Protein AF-A0A7S8F3S3-F1 (afdb_monomer_lite)

Radius of gyration: 25.84 Å; chains: 1; bounding box: 42×73×55 Å

Secondary structure (DSSP, 8-state):
--GGGPPTTHHHHTS---S-HHHHHHHHHHHHHHH-TTS-HHHHHHHHHHHHHHHHHHHHT--PPPPPP---PPPP-----------S--HHHHHHHHHHHHHHHHHHHHTT-S--S--PPP--------------HHHHHHHHHHHH-TT--HHHHHHH-HHHHHHHHHHT-TT--TTHHHHHHHHHHHHHHHTGGGS-HHHHHHHHHHHHHHHHHHHHH-HHHHHHHHHT--SS--PPPPHHHHHHHHHHHHHHHTTS--S-----SPPP-PPPPHHHHHHHHHHH---HHHHHHHHH-TT-TTHHHHHHHHHHHHHHSTTTS-HHHHHH-

Structure (mmCIF, N/CA/C/O backbone):
data_AF-A0A7S8F3S3-F1
#
_entry.id   AF-A0A7S8F3S3-F1
#
loop_
_atom_site.group_PDB
_atom_site.id
_atom_site.type_symbol
_atom_site.label_atom_id
_atom_site.label_alt_id
_atom_site.label_comp_id
_atom_site.label_asym_id
_atom_site.label_entity_id
_atom_site.label_seq_id
_atom_site.pdbx_PDB_ins_code
_atom_site.Cartn_x
_atom_site.Cartn_y
_atom_site.Cartn_z
_atom_site.occupancy
_atom_site.B_iso_or_equiv
_atom_site.auth_seq_id
_atom_site.auth_comp_id
_atom_site.auth_asym_id
_atom_site.auth_atom_id
_atom_site.pdbx_PDB_model_num
ATOM 1 N N . MET A 1 1 ? -3.596 40.943 13.890 1.00 52.41 1 MET A N 1
ATOM 2 C CA . MET A 1 1 ? -2.704 39.969 14.551 1.00 52.41 1 MET A CA 1
ATOM 3 C C . MET A 1 1 ? -1.784 39.414 13.486 1.00 52.41 1 MET A C 1
ATOM 5 O O . MET A 1 1 ? -2.283 38.963 12.466 1.00 52.41 1 MET A O 1
ATOM 9 N N . GLY A 1 2 ? -0.469 39.582 13.649 1.00 58.25 2 GLY A N 1
ATOM 10 C CA . GLY A 1 2 ? 0.500 39.127 12.652 1.00 58.25 2 GLY A CA 1
ATOM 11 C C . GLY A 1 2 ? 0.449 37.608 12.505 1.00 58.25 2 GLY A C 1
ATOM 12 O O . GLY A 1 2 ? 0.420 36.900 13.510 1.00 58.25 2 GLY A O 1
ATOM 13 N N . LEU A 1 3 ? 0.455 37.135 11.257 1.00 57.78 3 LEU A N 1
ATOM 14 C CA . LEU A 1 3 ? 0.409 35.718 10.861 1.00 57.78 3 LEU A CA 1
ATOM 15 C C . LEU A 1 3 ? 1.480 34.852 11.569 1.00 57.78 3 LEU A C 1
ATOM 17 O O . LEU A 1 3 ? 1.309 33.648 11.715 1.00 57.78 3 LEU A O 1
ATOM 21 N N . TRP A 1 4 ? 2.543 35.481 12.074 1.00 59.28 4 TRP A N 1
ATOM 22 C CA . TRP A 1 4 ? 3.722 34.866 12.690 1.00 59.28 4 TRP A CA 1
ATOM 23 C C . TRP A 1 4 ? 3.535 34.277 14.097 1.00 59.28 4 TRP A C 1
ATOM 25 O O . TRP A 1 4 ? 4.450 33.632 14.595 1.00 59.28 4 TRP A O 1
ATOM 35 N N . ARG A 1 5 ? 2.394 34.489 14.769 1.00 80.56 5 ARG A N 1
ATOM 36 C CA . ARG A 1 5 ? 2.152 33.945 16.128 1.00 80.56 5 ARG A CA 1
ATOM 37 C C . ARG A 1 5 ? 1.200 32.758 16.182 1.00 80.56 5 ARG A C 1
ATOM 39 O O . ARG A 1 5 ? 0.831 32.331 17.273 1.00 80.56 5 ARG A O 1
ATOM 46 N N . ARG A 1 6 ? 0.765 32.241 15.036 1.00 89.62 6 ARG A N 1
ATOM 47 C CA . ARG A 1 6 ? -0.108 31.070 15.044 1.00 89.62 6 ARG A CA 1
ATOM 48 C C . ARG A 1 6 ? 0.704 29.842 15.451 1.00 89.62 6 ARG A C 1
ATOM 50 O O . ARG A 1 6 ? 1.811 29.673 14.940 1.00 89.62 6 ARG A O 1
ATOM 57 N N . PRO A 1 7 ? 0.192 29.012 16.366 1.00 92.31 7 PRO A N 1
ATOM 58 C CA . PRO A 1 7 ? 0.810 27.730 16.641 1.00 92.31 7 PRO A CA 1
ATOM 59 C C . PRO A 1 7 ? 0.593 26.783 15.456 1.00 92.31 7 PRO A C 1
ATOM 61 O O . PRO A 1 7 ? -0.331 26.960 14.653 1.00 92.31 7 PRO A O 1
ATOM 64 N N . TRP A 1 8 ? 1.452 25.777 15.347 1.00 92.88 8 TRP A N 1
ATOM 65 C CA . TRP A 1 8 ? 1.194 24.631 14.483 1.00 92.88 8 TRP A CA 1
ATOM 66 C C . TRP A 1 8 ? -0.082 23.902 14.966 1.00 92.88 8 TRP A C 1
ATOM 68 O O . TRP A 1 8 ? -0.341 23.894 16.176 1.00 92.88 8 TRP A O 1
ATOM 78 N N . PRO A 1 9 ? -0.934 23.356 14.076 1.00 96.25 9 PRO A N 1
ATOM 79 C CA . PRO A 1 9 ? -0.824 23.299 12.606 1.00 96.25 9 PRO A CA 1
ATOM 80 C C . PRO A 1 9 ? -1.340 24.546 11.859 1.00 96.25 9 PRO A C 1
ATOM 82 O O . PRO A 1 9 ? -1.124 24.711 10.659 1.00 96.25 9 PRO A O 1
ATOM 85 N N . TRP A 1 10 ? -2.008 25.462 12.558 1.00 95.75 10 TRP A N 1
ATOM 86 C CA . TRP A 1 10 ? -2.728 26.602 11.973 1.00 95.75 10 TRP A CA 1
ATOM 87 C C . TRP A 1 10 ? -1.831 27.575 11.196 1.00 95.75 10 TRP A C 1
ATOM 89 O O . TRP A 1 10 ? -2.256 28.173 10.203 1.00 95.75 10 TRP A O 1
ATOM 99 N N . ARG A 1 11 ? -0.567 27.714 11.619 1.00 95.06 11 ARG A N 1
ATOM 100 C CA . ARG A 1 11 ? 0.451 28.514 10.920 1.00 95.06 11 ARG A CA 1
ATOM 101 C C . ARG A 1 11 ? 0.697 28.032 9.492 1.00 95.06 11 ARG A C 1
ATOM 103 O O . ARG A 1 11 ? 0.712 28.864 8.587 1.00 95.06 11 ARG A O 1
ATOM 110 N N . GLU A 1 12 ? 0.839 26.723 9.299 1.00 95.44 12 GLU A N 1
ATOM 111 C CA . GLU A 1 12 ? 1.121 26.124 7.987 1.00 95.44 12 GLU A CA 1
ATOM 112 C C . GLU A 1 12 ? -0.051 26.327 7.023 1.00 95.44 12 GLU A C 1
ATOM 114 O O . GLU A 1 12 ? 0.130 26.767 5.884 1.00 95.44 12 GLU A O 1
ATOM 119 N N . LEU A 1 13 ? -1.276 26.133 7.521 1.00 95.31 13 LEU A N 1
ATOM 120 C CA . LEU A 1 13 ? -2.510 26.345 6.759 1.00 95.31 13 LEU A CA 1
ATOM 121 C C . LEU A 1 13 ? -2.838 27.831 6.532 1.00 95.31 13 LEU A C 1
ATOM 123 O O . LEU A 1 13 ? -3.641 28.172 5.666 1.00 95.31 13 LEU A O 1
ATOM 127 N N . GLY A 1 14 ? -2.224 28.741 7.292 1.00 95.44 14 GLY A N 1
ATOM 128 C CA . GLY A 1 14 ? -2.451 30.180 7.167 1.00 95.44 14 GLY A CA 1
ATOM 129 C C . GLY A 1 14 ? -3.821 30.657 7.669 1.00 95.44 14 GLY A C 1
ATOM 130 O O . GLY A 1 14 ? -4.225 31.772 7.330 1.00 95.44 14 GLY A O 1
ATOM 131 N N . ILE A 1 15 ? -4.506 29.877 8.509 1.00 95.44 15 ILE A N 1
ATOM 132 C CA . ILE A 1 15 ? -5.816 30.204 9.107 1.00 95.44 15 ILE A CA 1
ATOM 133 C C . ILE A 1 15 ? -5.735 30.293 10.631 1.00 95.44 15 ILE A C 1
ATOM 135 O O . ILE A 1 15 ? -4.777 29.810 11.221 1.00 95.44 15 ILE A O 1
ATOM 139 N N . ASP A 1 16 ? -6.707 30.944 11.273 1.00 94.62 16 ASP A N 1
ATOM 140 C CA . ASP A 1 16 ? -6.835 30.907 12.736 1.00 94.62 16 ASP A CA 1
ATOM 141 C C . ASP A 1 16 ? -7.384 29.542 13.196 1.00 94.62 16 ASP A C 1
ATOM 143 O O . ASP A 1 16 ? -7.995 28.819 12.407 1.00 94.62 16 ASP A O 1
ATOM 147 N N . ALA A 1 17 ? -7.152 29.183 14.464 1.00 94.38 17 ALA A N 1
ATOM 148 C CA . ALA A 1 17 ? -7.637 27.922 15.023 1.00 94.38 17 ALA A CA 1
ATOM 149 C C . ALA A 1 17 ? -9.165 27.839 14.935 1.00 94.38 17 ALA A C 1
ATOM 151 O O . ALA A 1 17 ? -9.867 28.745 15.387 1.00 94.38 17 ALA A O 1
ATOM 152 N N . THR A 1 18 ? -9.671 26.758 14.347 1.00 95.31 18 THR A N 1
ATOM 153 C CA . THR A 1 18 ? -11.098 26.587 14.067 1.00 95.31 18 THR A CA 1
ATOM 154 C C . THR A 1 18 ? -11.511 25.124 14.183 1.00 95.31 18 THR A C 1
ATOM 156 O O . THR A 1 18 ? -10.714 24.224 13.933 1.00 95.31 18 THR A O 1
ATOM 159 N N . THR A 1 19 ? -12.768 24.886 14.552 1.00 94.94 19 THR A N 1
ATOM 160 C CA . THR A 1 19 ? -13.411 23.564 14.486 1.00 94.94 19 THR A CA 1
ATOM 161 C C . THR A 1 19 ? -14.146 23.340 13.160 1.00 94.94 19 THR A C 1
ATOM 163 O O . THR A 1 19 ? -14.683 22.260 12.919 1.00 94.94 19 THR A O 1
ATOM 166 N N . ASP A 1 20 ? -14.166 24.342 12.276 1.00 96.19 20 ASP A N 1
ATOM 167 C CA . ASP A 1 20 ? -14.784 24.247 10.957 1.00 96.19 20 ASP A CA 1
ATOM 168 C C . ASP A 1 20 ? -13.903 23.436 9.991 1.00 96.19 20 ASP A C 1
ATOM 170 O O . ASP A 1 20 ? -12.911 23.920 9.436 1.00 96.19 20 ASP A O 1
ATOM 174 N N . THR A 1 21 ? -14.296 22.180 9.772 1.00 95.12 21 THR A N 1
ATOM 175 C CA . THR A 1 21 ? -13.605 21.263 8.854 1.00 95.12 21 THR A CA 1
ATOM 176 C C . THR A 1 21 ? -13.600 21.746 7.401 1.00 95.12 21 THR A C 1
ATOM 178 O O . THR A 1 21 ? -12.650 21.448 6.672 1.00 95.12 21 THR A O 1
ATOM 181 N N . GLN A 1 22 ? -14.607 22.513 6.966 1.00 93.75 22 GLN A N 1
ATOM 182 C CA . GLN A 1 22 ? -14.646 23.066 5.615 1.00 93.75 22 GLN A CA 1
ATOM 183 C C . GLN A 1 22 ? -13.590 24.164 5.466 1.00 93.75 22 GLN A C 1
ATOM 185 O O . GLN A 1 22 ? -12.797 24.125 4.523 1.00 93.75 22 GLN A O 1
ATOM 190 N N . ALA A 1 23 ? -13.494 25.071 6.442 1.00 95.56 23 ALA A N 1
ATOM 191 C CA . ALA A 1 23 ? -12.474 26.119 6.452 1.00 95.56 23 ALA A CA 1
ATOM 192 C C . ALA A 1 23 ? -11.041 25.549 6.415 1.00 95.56 23 ALA A C 1
ATOM 194 O O . ALA A 1 23 ? -10.175 26.093 5.722 1.00 95.56 23 ALA A O 1
ATOM 195 N N . ILE A 1 24 ? -10.795 24.430 7.111 1.00 96.50 24 ILE A N 1
ATOM 196 C CA . ILE A 1 24 ? -9.505 23.716 7.098 1.00 96.50 24 ILE A CA 1
ATOM 197 C C . ILE A 1 24 ? -9.181 23.189 5.696 1.00 96.50 24 ILE A C 1
ATOM 199 O O . ILE A 1 24 ? -8.085 23.423 5.181 1.00 96.50 24 ILE A O 1
ATOM 203 N N . ARG A 1 25 ? -10.137 22.511 5.050 1.00 95.25 25 ARG A N 1
ATOM 204 C CA . ARG A 1 25 ? -9.952 21.941 3.704 1.00 95.25 25 ARG A CA 1
ATOM 205 C C . ARG A 1 25 ? -9.725 23.019 2.650 1.00 95.25 25 ARG A C 1
ATOM 207 O O . ARG A 1 25 ? -8.835 22.878 1.815 1.00 95.25 25 ARG A O 1
ATOM 214 N N . GLU A 1 26 ? -10.472 24.118 2.713 1.00 95.25 26 GLU A N 1
ATOM 215 C CA . GLU A 1 26 ? -10.291 25.247 1.798 1.00 95.25 26 GLU A CA 1
ATOM 216 C C . GLU A 1 26 ? -8.928 25.927 1.984 1.00 95.25 26 GLU A C 1
ATOM 218 O O . GLU A 1 26 ? -8.291 26.325 1.008 1.00 95.25 26 GLU A O 1
ATOM 223 N N . ALA A 1 27 ? -8.450 26.053 3.225 1.00 96.69 27 ALA A N 1
ATOM 224 C CA . ALA A 1 27 ? -7.125 26.597 3.510 1.00 96.69 27 ALA A CA 1
ATOM 225 C C . ALA A 1 27 ? -6.006 25.730 2.933 1.00 96.69 27 ALA A C 1
ATOM 227 O O . ALA A 1 27 ? -5.100 26.251 2.280 1.00 96.69 27 ALA A O 1
ATOM 228 N N . TYR A 1 28 ? -6.114 24.414 3.115 1.00 96.56 28 TYR A N 1
ATOM 229 C CA . TYR A 1 28 ? -5.201 23.448 2.519 1.00 96.56 28 TYR A CA 1
ATOM 230 C C . TYR A 1 28 ? -5.203 23.539 0.985 1.00 96.56 28 TYR A C 1
ATOM 232 O O . TYR A 1 28 ? -4.142 23.690 0.387 1.00 96.56 28 TYR A O 1
ATOM 240 N N . ALA A 1 29 ? -6.377 23.555 0.344 1.00 92.94 29 ALA A N 1
ATOM 241 C CA . ALA A 1 29 ? -6.486 23.658 -1.114 1.00 92.94 29 ALA A CA 1
ATOM 242 C C . ALA A 1 29 ? -5.857 24.952 -1.665 1.00 92.94 29 ALA A C 1
ATOM 244 O O . ALA A 1 29 ? -5.124 24.924 -2.659 1.00 92.94 29 ALA A O 1
ATOM 245 N N . ARG A 1 30 ? -6.073 26.091 -0.985 1.00 95.62 30 ARG A N 1
ATOM 246 C CA . ARG A 1 30 ? -5.407 27.360 -1.329 1.00 95.62 30 ARG A CA 1
ATOM 247 C C . ARG A 1 30 ? -3.887 27.251 -1.211 1.00 95.62 30 ARG A C 1
ATOM 249 O O . ARG A 1 30 ? -3.181 27.755 -2.081 1.00 95.62 30 ARG A O 1
ATOM 256 N N . LYS A 1 31 ? -3.385 26.590 -0.164 1.00 94.69 31 LYS A N 1
ATOM 257 C CA . LYS A 1 31 ? -1.947 26.388 0.051 1.00 94.69 31 LYS A CA 1
ATOM 258 C C . LYS A 1 31 ? -1.319 25.488 -1.010 1.00 94.69 31 LYS A C 1
ATOM 260 O O . LYS A 1 31 ? -0.322 25.898 -1.596 1.00 94.69 31 LYS A O 1
ATOM 265 N N . VAL A 1 32 ? -1.941 24.352 -1.324 1.00 91.62 32 VAL A N 1
ATOM 266 C CA . VAL A 1 32 ? -1.523 23.455 -2.416 1.00 91.62 32 VAL A CA 1
ATOM 267 C C . VAL A 1 32 ? -1.432 24.216 -3.739 1.00 91.62 32 VAL A C 1
ATOM 269 O O . VAL A 1 32 ? -0.403 24.173 -4.404 1.00 91.62 32 VAL A O 1
ATOM 272 N N . THR A 1 33 ? -2.462 24.999 -4.073 1.00 89.19 33 THR A N 1
ATOM 273 C CA . THR A 1 33 ? -2.473 25.813 -5.301 1.00 89.19 33 THR A CA 1
ATOM 274 C C . THR A 1 33 ? -1.346 26.853 -5.308 1.00 89.19 33 THR A C 1
ATOM 276 O O . THR A 1 33 ? -0.724 27.083 -6.339 1.00 89.19 33 THR A O 1
ATOM 279 N N . SER A 1 34 ? -1.055 27.474 -4.157 1.00 88.44 34 SER A N 1
ATOM 280 C CA . SER A 1 34 ? -0.017 28.509 -4.045 1.00 88.44 34 SER A CA 1
ATOM 281 C C . SER A 1 34 ? 1.421 27.985 -4.110 1.00 88.44 34 SER A C 1
ATOM 283 O O . SER A 1 34 ? 2.315 28.752 -4.453 1.00 88.44 34 SER A O 1
ATOM 285 N N . LEU A 1 35 ? 1.648 26.714 -3.764 1.00 86.38 35 LEU A N 1
ATOM 286 C CA . LEU A 1 35 ? 2.972 26.088 -3.808 1.00 86.38 35 LEU A CA 1
ATOM 287 C C . LEU A 1 35 ? 3.401 25.765 -5.253 1.00 86.38 35 LEU A C 1
ATOM 289 O O . LEU A 1 35 ? 4.586 25.830 -5.572 1.00 86.38 35 LEU A O 1
ATOM 293 N N . GLY A 1 36 ? 2.435 25.530 -6.147 1.00 80.06 36 GLY A N 1
ATOM 294 C CA . GLY A 1 36 ? 2.694 25.180 -7.543 1.00 80.06 36 GLY A CA 1
ATOM 295 C C . GLY A 1 36 ? 3.210 23.744 -7.716 1.00 80.06 36 GLY A C 1
ATOM 296 O O . GLY A 1 36 ? 3.427 23.014 -6.754 1.00 80.06 36 GLY A O 1
ATOM 297 N N . LEU A 1 37 ? 3.395 23.318 -8.970 1.00 60.44 37 LEU A N 1
ATOM 298 C CA . LEU A 1 37 ? 3.842 21.956 -9.311 1.00 60.44 37 LEU A CA 1
ATOM 299 C C . LEU A 1 37 ? 5.348 21.719 -9.076 1.00 60.44 37 LEU A C 1
ATOM 301 O O . LEU A 1 37 ? 5.804 20.588 -9.177 1.00 60.44 37 LEU A O 1
ATOM 305 N N . SER A 1 38 ? 6.129 22.764 -8.779 1.00 51.53 38 SER A N 1
ATOM 306 C CA . SER A 1 38 ? 7.599 22.706 -8.705 1.00 51.53 38 SER A CA 1
ATOM 307 C C . SER A 1 38 ? 8.171 22.714 -7.282 1.00 51.53 38 SER A C 1
ATOM 309 O O . SER A 1 38 ? 9.370 22.917 -7.103 1.00 51.53 38 SER A O 1
ATOM 311 N N . THR A 1 39 ? 7.338 22.587 -6.252 1.00 61.72 39 THR A N 1
ATOM 312 C CA . THR A 1 39 ? 7.795 22.586 -4.852 1.00 61.72 39 THR A CA 1
ATOM 313 C C . THR A 1 39 ? 8.310 21.227 -4.396 1.00 61.72 39 THR A C 1
ATOM 315 O O . THR A 1 39 ? 7.822 20.189 -4.832 1.00 61.72 39 THR A O 1
ATOM 318 N N . SER A 1 40 ? 9.277 21.245 -3.470 1.00 64.25 40 SER A N 1
ATOM 319 C CA . SER A 1 40 ? 9.875 20.037 -2.895 1.00 64.25 40 SER A CA 1
ATOM 320 C C . SER A 1 40 ? 8.842 19.157 -2.185 1.00 64.25 40 SER A C 1
ATOM 322 O O . SER A 1 40 ? 7.926 19.656 -1.521 1.00 64.25 40 SER A O 1
ATOM 324 N N . THR A 1 41 ? 9.035 17.839 -2.268 1.00 72.56 41 THR A N 1
ATOM 325 C CA . THR A 1 41 ? 8.232 16.809 -1.584 1.00 72.56 41 THR A CA 1
ATOM 326 C C . THR A 1 41 ? 8.073 17.091 -0.086 1.00 72.56 41 THR A C 1
ATOM 328 O O . THR A 1 41 ? 6.977 16.963 0.456 1.00 72.56 41 THR A O 1
ATOM 331 N N . THR A 1 42 ? 9.120 17.603 0.571 1.00 71.75 42 THR A N 1
ATOM 332 C CA . THR A 1 42 ? 9.109 17.990 1.993 1.00 71.75 42 THR A CA 1
ATOM 333 C C . THR A 1 42 ? 8.071 19.073 2.315 1.00 71.75 42 THR A C 1
ATOM 335 O O . THR A 1 42 ? 7.397 18.998 3.341 1.00 71.75 42 THR A O 1
ATOM 338 N N . SER A 1 43 ? 7.891 20.065 1.433 1.00 78.94 43 SER A N 1
ATOM 339 C CA . SER A 1 43 ? 6.921 21.155 1.644 1.00 78.94 43 SER A CA 1
ATOM 340 C C . SER A 1 43 ? 5.479 20.649 1.564 1.00 78.94 43 SER A C 1
ATOM 342 O O . SER A 1 43 ? 4.612 21.094 2.317 1.00 78.94 43 SER A O 1
ATOM 344 N N . PHE A 1 44 ? 5.230 19.687 0.672 1.00 84.12 44 PHE A N 1
ATOM 345 C CA . PHE A 1 44 ? 3.937 19.021 0.554 1.00 84.12 44 PHE A CA 1
ATOM 346 C C . PHE A 1 44 ? 3.654 18.097 1.737 1.00 84.12 44 PHE A C 1
ATOM 348 O O . PHE A 1 44 ? 2.545 18.129 2.268 1.00 84.12 44 PHE A O 1
ATOM 355 N N . SER A 1 45 ? 4.653 17.331 2.182 1.00 81.50 45 SER A N 1
ATOM 356 C CA . SER A 1 45 ? 4.529 16.451 3.347 1.00 81.50 45 SER A CA 1
ATOM 357 C C . SER A 1 45 ? 4.151 17.241 4.608 1.00 81.50 45 SER A C 1
ATOM 359 O O . SER A 1 45 ? 3.099 16.989 5.198 1.00 81.50 45 SER A O 1
ATOM 361 N N . ARG A 1 46 ? 4.882 18.321 4.929 1.00 87.69 46 ARG A N 1
ATOM 362 C CA . ARG A 1 46 ? 4.571 19.195 6.081 1.00 87.69 46 ARG A CA 1
ATOM 363 C C . ARG A 1 46 ? 3.162 19.796 6.010 1.00 87.69 46 ARG A C 1
ATOM 365 O O . ARG A 1 46 ? 2.478 19.925 7.027 1.00 87.69 46 ARG A O 1
ATOM 372 N N . LEU A 1 47 ? 2.706 20.173 4.812 1.00 94.12 47 LEU A N 1
ATOM 373 C CA . LEU A 1 47 ? 1.362 20.716 4.612 1.00 94.12 47 LEU A CA 1
ATOM 374 C C . LEU A 1 47 ? 0.269 19.648 4.806 1.00 94.12 47 LEU A C 1
ATOM 376 O O . LEU A 1 47 ? -0.791 19.959 5.358 1.00 94.12 47 LEU A O 1
ATOM 380 N N . ASN A 1 48 ? 0.521 18.407 4.378 1.00 88.62 48 ASN A N 1
ATOM 381 C CA . ASN A 1 48 ? -0.369 17.268 4.615 1.00 88.62 48 ASN A CA 1
ATOM 382 C C . ASN A 1 48 ? -0.484 16.964 6.111 1.00 88.62 48 ASN A C 1
ATOM 384 O O . ASN A 1 48 ? -1.597 16.905 6.631 1.00 88.62 48 ASN A O 1
ATOM 388 N N . GLU A 1 49 ? 0.644 16.883 6.818 1.00 86.75 49 GLU A N 1
ATOM 389 C CA . GLU A 1 49 ? 0.670 16.672 8.269 1.00 86.75 49 GLU A CA 1
ATOM 390 C C . GLU A 1 49 ? -0.100 17.768 9.016 1.00 86.75 49 GLU A C 1
ATOM 392 O O . GLU A 1 49 ? -0.908 17.481 9.902 1.00 86.75 49 GLU A O 1
ATOM 397 N N . ALA A 1 50 ? 0.085 19.035 8.625 1.00 95.50 50 ALA A N 1
ATOM 398 C CA . ALA A 1 50 ? -0.641 20.148 9.226 1.00 95.50 50 ALA A CA 1
ATOM 399 C C . ALA A 1 50 ? -2.159 20.056 8.994 1.00 95.50 50 ALA A C 1
ATOM 401 O O . ALA A 1 50 ? -2.944 20.320 9.908 1.00 95.50 50 ALA A O 1
ATOM 402 N N . ARG A 1 51 ? -2.598 19.667 7.790 1.00 96.62 51 ARG A N 1
ATOM 403 C CA . ARG A 1 51 ? -4.021 19.438 7.497 1.00 96.62 51 ARG A CA 1
ATOM 404 C C . ARG A 1 51 ? -4.590 18.339 8.389 1.00 96.62 51 ARG A C 1
ATOM 406 O O . ARG A 1 51 ? -5.645 18.538 8.991 1.00 96.62 51 ARG A O 1
ATOM 413 N N . ASP A 1 52 ? -3.904 17.208 8.476 1.00 90.38 52 ASP A N 1
ATOM 414 C CA . ASP A 1 52 ? -4.401 16.030 9.185 1.00 90.38 52 ASP A CA 1
ATOM 415 C C . ASP A 1 52 ? -4.458 16.285 10.699 1.00 90.38 52 ASP A C 1
ATOM 417 O O . ASP A 1 52 ? -5.468 15.993 11.346 1.00 90.38 52 ASP A O 1
ATOM 421 N N . ALA A 1 53 ? -3.453 16.970 11.251 1.00 91.50 53 ALA A N 1
ATOM 422 C CA . ALA A 1 53 ? -3.477 17.431 12.634 1.00 91.50 53 ALA A CA 1
ATOM 423 C C . ALA A 1 53 ? -4.597 18.447 12.900 1.00 91.50 53 ALA A C 1
ATOM 425 O O . ALA A 1 53 ? -5.290 18.341 13.910 1.00 91.50 53 ALA A O 1
ATOM 426 N N . ALA A 1 54 ? -4.831 19.407 11.997 1.00 95.12 54 ALA A N 1
ATOM 427 C CA . ALA A 1 54 ? -5.915 20.378 12.149 1.00 95.12 54 ALA A CA 1
ATOM 428 C C . ALA A 1 54 ? -7.296 19.703 12.147 1.00 95.12 54 ALA A C 1
ATOM 430 O O . ALA A 1 54 ? -8.154 20.057 12.956 1.00 95.12 54 ALA A O 1
A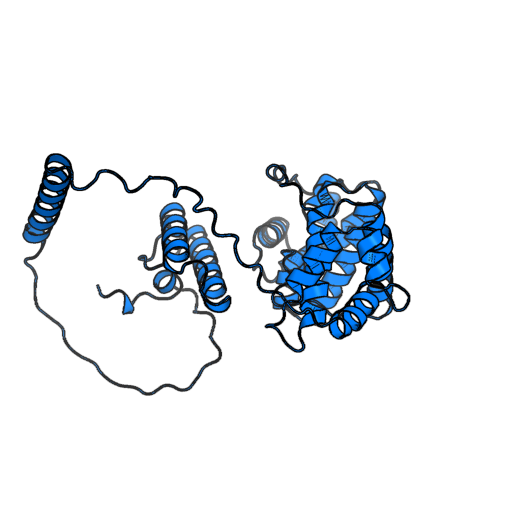TOM 431 N N . LEU A 1 55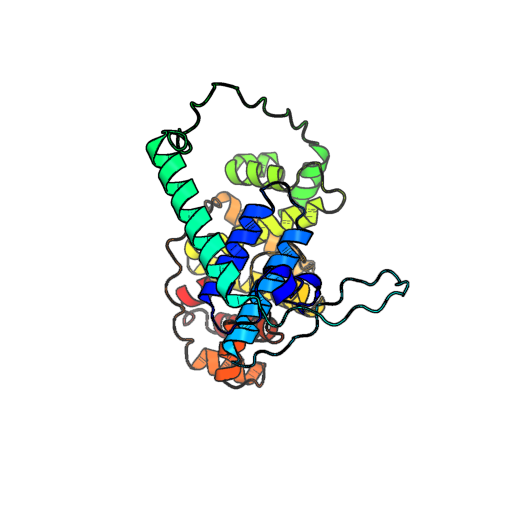 ? -7.506 18.709 11.275 1.00 93.31 55 LEU A N 1
ATOM 432 C CA . LEU A 1 55 ? -8.746 17.930 11.223 1.00 93.31 55 LEU A CA 1
ATOM 433 C C . LEU A 1 55 ? -8.943 17.086 12.488 1.00 93.31 55 LEU A C 1
ATOM 435 O O . LEU A 1 55 ? -10.056 17.033 13.010 1.00 93.31 55 LEU A O 1
ATOM 439 N N . SER A 1 56 ? -7.870 16.490 13.013 1.00 87.00 56 SER A N 1
ATOM 440 C CA . SER A 1 56 ? -7.890 15.769 14.290 1.00 87.00 56 SER A CA 1
ATOM 441 C C . SER A 1 56 ? -8.277 16.689 15.462 1.00 87.00 56 SER A C 1
ATOM 443 O O . SER A 1 56 ? -9.196 16.382 16.226 1.00 87.00 56 SER A O 1
ATOM 445 N N . ILE A 1 57 ? -7.669 17.880 15.550 1.00 90.88 57 ILE A N 1
ATOM 446 C CA . ILE A 1 57 ? -8.001 18.892 16.567 1.00 90.88 57 ILE A CA 1
ATOM 447 C C . ILE A 1 57 ? -9.467 19.336 16.438 1.00 90.88 57 ILE A C 1
ATOM 449 O O . ILE A 1 57 ? -10.190 19.357 17.435 1.00 90.88 57 ILE A O 1
ATOM 453 N N . ALA A 1 58 ? -9.938 19.626 15.221 1.00 92.38 58 ALA A N 1
ATOM 454 C CA . ALA A 1 58 ? -11.324 20.018 14.969 1.00 92.38 58 ALA A CA 1
ATOM 455 C C . ALA A 1 58 ? -12.330 18.934 15.393 1.00 92.38 58 ALA A C 1
ATOM 457 O O . ALA A 1 58 ? -13.340 19.258 16.019 1.00 92.38 58 ALA A O 1
ATOM 458 N N . ALA A 1 59 ? -12.032 17.658 15.121 1.00 86.81 59 ALA A N 1
ATOM 459 C CA . ALA A 1 59 ? -12.870 16.526 15.517 1.00 86.81 59 ALA A CA 1
ATOM 460 C C . ALA A 1 59 ? -12.952 16.350 17.044 1.00 86.81 59 ALA A C 1
ATOM 462 O O . ALA A 1 59 ? -13.998 15.968 17.565 1.00 86.81 59 ALA A O 1
ATOM 463 N N . SER A 1 60 ? -11.875 16.673 17.769 1.00 85.19 60 SER A N 1
ATOM 464 C CA . SER A 1 60 ? -11.849 16.615 19.237 1.00 85.19 60 SER A CA 1
ATOM 465 C C . SER A 1 60 ? -12.659 17.727 19.923 1.00 85.19 60 SER A C 1
ATOM 467 O O . SER A 1 60 ? -12.943 17.635 21.115 1.00 85.19 60 SER A O 1
ATOM 469 N N . GLY A 1 61 ? -13.013 18.799 19.200 1.00 83.31 61 GLY A N 1
ATOM 470 C CA . GLY A 1 61 ? -13.702 19.974 19.749 1.00 83.31 61 GLY A CA 1
ATOM 471 C C . GLY A 1 61 ? -12.844 20.852 20.673 1.00 83.31 61 GLY A C 1
ATOM 472 O O . GLY A 1 61 ? -13.333 21.857 21.189 1.00 83.31 61 GLY A O 1
ATOM 473 N N . ILE A 1 62 ? -11.568 20.510 20.879 1.00 76.00 62 ILE A N 1
ATOM 474 C CA . ILE A 1 62 ? -10.628 21.269 21.707 1.00 76.00 62 ILE A CA 1
ATOM 475 C C . ILE A 1 62 ? -9.800 22.155 20.780 1.00 76.00 62 ILE A C 1
ATOM 477 O O . ILE A 1 62 ? -8.987 21.656 20.018 1.00 76.00 62 ILE A O 1
ATOM 481 N N . THR A 1 63 ? -9.931 23.480 20.857 1.00 70.56 63 THR A N 1
ATOM 482 C CA . THR A 1 63 ? -9.123 24.427 20.055 1.00 70.56 63 THR A CA 1
ATOM 483 C C . THR A 1 63 ? -7.693 24.600 20.598 1.00 70.56 63 THR A C 1
ATOM 485 O O . THR A 1 63 ? -7.185 25.718 20.696 1.00 70.56 63 THR A O 1
ATOM 488 N N . GLY A 1 64 ? -7.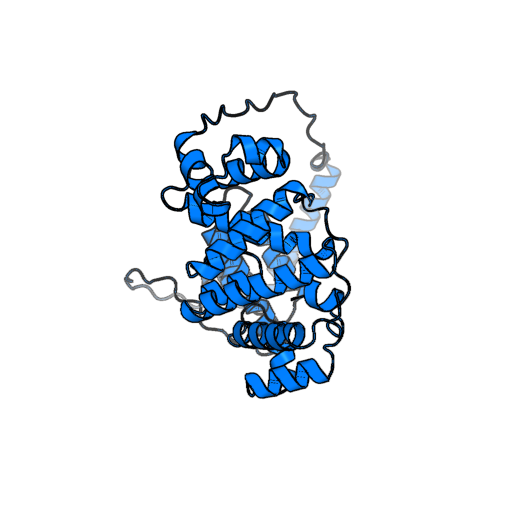065 23.505 21.033 1.00 65.81 64 GLY A N 1
ATOM 489 C CA . GLY A 1 64 ? -5.729 23.474 21.625 1.00 65.81 64 GLY A CA 1
ATOM 490 C C . GLY A 1 64 ? -4.619 23.281 20.591 1.00 65.81 64 GLY A C 1
ATOM 491 O O . GLY A 1 64 ? -4.864 23.016 19.416 1.00 65.81 64 GLY A O 1
ATOM 492 N N . THR A 1 65 ? -3.374 23.426 21.035 1.00 62.78 65 THR A N 1
ATOM 493 C CA . THR A 1 65 ? -2.174 23.199 20.221 1.00 62.78 65 THR A CA 1
ATOM 494 C C . THR A 1 65 ? -1.649 21.788 20.453 1.00 62.78 65 THR A C 1
ATOM 496 O O . THR A 1 65 ? -1.318 21.450 21.590 1.00 62.78 65 THR A O 1
ATOM 499 N N . VAL A 1 66 ? -1.538 20.981 19.399 1.00 71.06 66 VAL A N 1
ATOM 500 C CA . VAL A 1 66 ? -0.722 19.756 19.414 1.00 71.06 66 VAL A CA 1
ATOM 501 C C . VAL A 1 66 ? 0.726 20.177 19.159 1.00 71.06 66 VAL A C 1
ATOM 503 O O . VAL A 1 66 ? 0.958 21.103 18.379 1.00 71.06 66 VAL A O 1
ATOM 506 N N . GLY A 1 67 ? 1.687 19.572 19.863 1.00 70.69 67 GLY A N 1
ATOM 507 C CA . GLY A 1 67 ? 3.106 19.879 19.669 1.00 70.69 67 GLY A CA 1
ATOM 508 C C . GLY A 1 67 ? 3.490 19.730 18.196 1.00 70.69 67 GLY A C 1
ATOM 509 O O . GLY A 1 67 ? 3.136 18.730 17.577 1.00 70.69 67 GLY A O 1
ATOM 510 N N . GLU A 1 68 ? 4.159 20.742 17.639 1.00 74.44 68 GLU A N 1
ATOM 511 C CA . GLU A 1 68 ? 4.710 20.678 16.283 1.00 74.44 68 GLU A CA 1
ATOM 512 C C . GLU A 1 68 ? 5.652 19.464 16.194 1.00 74.44 68 GLU A C 1
ATOM 514 O O . GLU A 1 68 ? 6.474 19.296 17.103 1.00 74.44 68 GLU A O 1
ATOM 519 N N . PRO A 1 69 ? 5.542 18.607 15.161 1.00 67.31 69 PRO A N 1
ATOM 520 C CA . PRO A 1 69 ? 6.525 17.559 14.921 1.00 67.31 69 PRO A CA 1
ATOM 521 C C . PRO A 1 69 ? 7.911 18.202 14.888 1.00 67.31 69 PRO A C 1
ATOM 523 O O . PRO A 1 69 ? 8.131 19.148 14.129 1.00 67.31 69 PRO A O 1
ATOM 526 N N . GLN A 1 70 ? 8.825 17.763 15.758 1.00 60.78 70 GLN A N 1
ATOM 527 C CA . GLN A 1 70 ? 10.167 18.335 15.783 1.00 60.78 70 GLN A CA 1
ATOM 528 C C . GLN A 1 70 ? 10.882 17.982 14.478 1.00 60.78 70 GLN A C 1
ATOM 530 O O . GLN A 1 70 ? 11.321 16.854 14.273 1.00 60.78 70 GLN A O 1
ATOM 535 N N . GLU A 1 71 ? 10.992 18.976 13.602 1.00 51.19 71 GLU A N 1
ATOM 536 C CA . GLU A 1 71 ? 11.982 19.005 12.533 1.00 51.19 71 GLU A CA 1
ATOM 537 C C . GLU A 1 71 ? 13.368 18.856 13.194 1.00 51.19 71 GLU A C 1
ATOM 539 O O . GLU A 1 71 ? 13.614 19.533 14.197 1.00 51.19 71 GLU A O 1
ATOM 544 N N . PRO A 1 72 ? 14.251 17.952 12.730 1.00 45.72 72 PRO A N 1
ATOM 545 C CA . PRO A 1 72 ? 15.537 17.697 13.380 1.00 45.72 72 PRO A CA 1
ATOM 546 C C . PRO A 1 72 ? 16.321 19.011 13.549 1.00 45.72 72 PRO A C 1
ATOM 548 O O . PRO A 1 72 ? 16.710 19.649 12.573 1.00 45.72 72 PRO A O 1
ATOM 551 N N . GLU A 1 73 ? 16.473 19.453 14.803 1.00 44.03 73 GLU A N 1
ATOM 552 C CA . GLU A 1 73 ? 16.833 20.836 15.133 1.00 44.03 73 GLU A CA 1
ATOM 553 C C . GLU A 1 73 ? 18.250 21.227 14.677 1.00 44.03 73 GLU A C 1
ATOM 555 O O . GLU A 1 73 ? 19.248 20.611 15.055 1.00 44.03 73 GLU A O 1
ATOM 560 N N . ALA A 1 74 ? 18.337 22.352 13.959 1.00 46.66 74 ALA A N 1
ATOM 561 C CA . ALA A 1 74 ? 19.531 23.186 13.866 1.00 46.66 74 ALA A CA 1
ATOM 562 C C . ALA A 1 74 ? 19.453 24.335 14.901 1.00 46.66 74 ALA A C 1
ATOM 564 O O . ALA A 1 74 ? 18.420 24.983 15.057 1.00 46.66 74 ALA A O 1
ATOM 565 N N . HIS A 1 75 ? 20.560 24.575 15.613 1.00 32.16 75 HIS A N 1
ATOM 566 C CA . HIS A 1 75 ? 20.690 25.440 16.799 1.00 32.16 75 HIS A CA 1
ATOM 567 C C . HIS A 1 75 ? 20.185 26.904 16.665 1.00 32.16 75 HIS A C 1
ATOM 569 O O . HIS A 1 75 ? 20.437 27.549 15.645 1.00 32.16 75 HIS A O 1
ATOM 575 N N . PRO A 1 76 ? 19.593 27.501 17.730 1.00 49.44 76 PRO A N 1
ATOM 576 C CA . PRO A 1 76 ? 19.008 28.845 17.685 1.00 49.44 76 PRO A CA 1
ATOM 577 C C . PRO A 1 76 ? 19.933 29.962 18.213 1.00 49.44 76 PRO A C 1
ATOM 579 O O . PRO A 1 76 ? 20.749 29.757 19.112 1.00 49.44 76 PRO A O 1
ATOM 582 N N . THR A 1 77 ? 19.712 31.196 17.738 1.00 39.44 77 THR A N 1
ATOM 583 C CA . THR A 1 77 ? 20.150 32.436 18.411 1.00 39.44 77 THR A CA 1
ATOM 584 C C . THR A 1 77 ? 18.965 33.368 18.660 1.00 39.44 77 THR A C 1
ATOM 586 O O . THR A 1 77 ? 18.034 33.475 17.865 1.00 39.44 77 THR A O 1
ATOM 589 N N . ALA A 1 78 ? 18.994 34.006 19.828 1.00 39.53 78 ALA A N 1
ATOM 590 C CA . ALA A 1 78 ? 17.939 34.828 20.401 1.00 39.53 78 ALA A CA 1
ATOM 591 C C . ALA 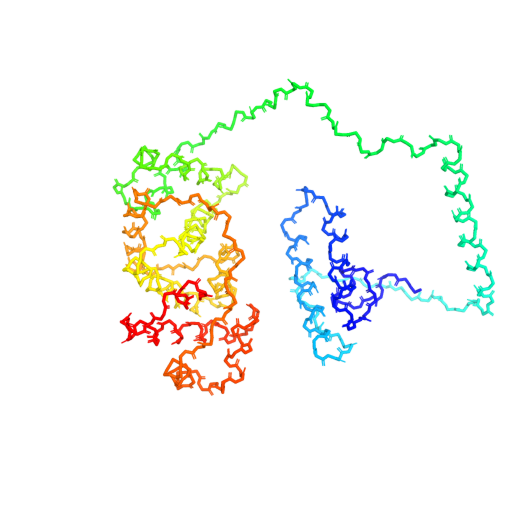A 1 78 ? 18.150 36.321 20.113 1.00 39.53 78 ALA A C 1
ATOM 593 O O . ALA A 1 78 ? 19.277 36.787 20.243 1.00 39.53 78 ALA A O 1
ATOM 594 N N . ASN A 1 79 ? 17.078 37.083 19.852 1.00 37.12 79 ASN A N 1
ATOM 595 C CA . ASN A 1 79 ? 16.736 38.323 20.576 1.00 37.12 79 ASN A CA 1
ATOM 596 C C . ASN A 1 79 ? 15.512 39.036 19.974 1.00 37.12 79 ASN A C 1
ATOM 598 O O . ASN A 1 79 ? 15.283 38.975 18.772 1.00 37.12 79 ASN A O 1
ATOM 602 N N . GLY A 1 80 ? 14.835 39.849 20.795 1.00 32.22 80 GLY A N 1
ATOM 603 C CA . GLY A 1 80 ? 14.196 41.077 20.301 1.00 32.22 80 GLY A CA 1
ATOM 604 C C . GLY A 1 80 ? 12.712 41.241 20.608 1.00 32.22 80 GLY A C 1
ATOM 605 O O . GLY A 1 80 ? 11.844 40.859 19.834 1.00 32.22 80 GLY A O 1
ATOM 606 N N . SER A 1 81 ? 12.433 41.874 21.740 1.00 43.03 81 SER A N 1
ATOM 607 C CA . SER A 1 81 ? 11.114 42.266 22.233 1.00 43.03 81 SER A CA 1
ATOM 608 C C . SER A 1 81 ? 10.631 43.619 21.676 1.00 43.03 81 SER A C 1
ATOM 610 O O . SER A 1 81 ? 11.410 44.388 21.121 1.00 43.03 81 SER A O 1
ATOM 612 N N . ARG A 1 82 ? 9.369 43.948 22.015 1.00 47.56 82 ARG A N 1
ATOM 613 C CA . ARG A 1 82 ? 8.848 45.310 22.281 1.00 47.56 82 ARG A CA 1
ATOM 614 C C . ARG A 1 82 ? 8.292 46.085 21.075 1.00 47.56 82 ARG A C 1
ATOM 616 O O . ARG A 1 82 ? 9.041 46.640 20.291 1.00 47.56 82 ARG A O 1
ATOM 623 N N . ILE A 1 83 ? 6.962 46.207 21.019 1.00 37.34 83 ILE A N 1
ATOM 624 C CA . ILE A 1 83 ? 6.206 47.472 20.899 1.00 37.34 83 ILE A CA 1
ATOM 625 C C . ILE A 1 83 ? 4.719 47.134 21.060 1.00 37.34 83 ILE A C 1
ATOM 627 O O . ILE A 1 83 ? 4.151 46.309 20.350 1.00 37.34 83 ILE A O 1
ATOM 631 N N . GLU A 1 84 ? 4.113 47.773 22.049 1.00 35.59 84 GLU A N 1
ATOM 632 C CA . GLU A 1 84 ? 2.714 47.662 22.423 1.00 35.59 84 GLU A CA 1
ATOM 633 C C . GLU A 1 84 ? 2.125 49.079 22.394 1.00 35.59 84 GLU A C 1
ATOM 635 O O . GLU A 1 84 ? 2.817 50.030 22.765 1.00 35.59 84 GLU A O 1
ATOM 640 N N . ARG A 1 85 ? 0.832 49.164 22.053 1.00 43.25 85 ARG A N 1
ATOM 641 C CA . ARG A 1 85 ? -0.090 50.308 22.200 1.00 43.25 85 ARG A CA 1
ATOM 642 C C . ARG A 1 85 ? -0.106 51.342 21.072 1.00 43.25 85 ARG A C 1
ATOM 644 O O . ARG A 1 85 ? 0.733 52.226 21.011 1.00 43.25 85 ARG A O 1
ATOM 651 N N . LEU A 1 86 ? -1.167 51.266 20.264 1.00 42.59 86 LEU A N 1
ATOM 652 C CA . LEU A 1 86 ? -2.057 52.360 19.838 1.00 42.59 86 LEU A CA 1
ATOM 653 C C . LEU A 1 86 ? -3.219 51.735 19.030 1.00 42.59 86 LEU A C 1
ATOM 655 O O . LEU A 1 86 ? -3.077 50.630 18.520 1.00 42.59 86 LEU A O 1
ATOM 659 N N . PHE A 1 87 ? -4.338 52.455 18.897 1.00 44.28 87 PHE A N 1
ATOM 660 C CA . PHE A 1 87 ? -5.466 52.204 17.970 1.00 44.28 87 PHE A CA 1
ATOM 661 C C . PHE A 1 87 ? -6.725 51.485 18.492 1.00 44.28 87 PHE A C 1
ATOM 663 O O . PHE A 1 87 ? -7.156 50.466 17.966 1.00 44.28 87 PHE A O 1
ATOM 670 N N . GLY A 1 88 ? -7.423 52.133 19.431 1.00 42.91 88 GLY A N 1
ATOM 671 C CA . GLY A 1 88 ? -8.841 51.881 19.746 1.00 42.91 88 GLY A CA 1
ATOM 672 C C . GLY A 1 88 ? -9.827 52.706 18.898 1.00 42.91 88 GLY A C 1
ATOM 673 O O . GLY A 1 88 ? -10.723 53.333 19.453 1.00 42.91 88 GLY A O 1
ATOM 674 N N . ARG A 1 89 ? -9.645 52.796 17.568 1.00 50.75 89 ARG A N 1
ATOM 675 C CA . ARG A 1 89 ? -10.488 53.665 16.708 1.00 50.75 89 ARG A CA 1
ATOM 676 C C . ARG A 1 89 ? -10.685 53.160 15.262 1.00 50.75 89 ARG A C 1
ATOM 678 O O . ARG A 1 89 ? -10.752 53.967 14.342 1.00 50.75 89 ARG A O 1
ATOM 685 N N . LEU A 1 90 ? -10.731 51.837 15.044 1.00 52.81 90 LEU A N 1
ATOM 686 C CA . LEU A 1 90 ? -10.516 51.225 13.715 1.00 52.81 90 LEU A CA 1
ATOM 687 C C . LEU A 1 90 ? -11.726 50.550 13.026 1.00 52.81 90 LEU A C 1
ATOM 689 O O . LEU A 1 90 ? -11.546 49.982 11.950 1.00 52.81 90 LEU A O 1
ATOM 693 N N . GLU A 1 91 ? -12.942 50.586 13.580 1.00 59.81 91 GLU A N 1
ATOM 694 C CA . GLU A 1 91 ? -14.077 49.873 12.952 1.00 59.81 91 GLU A CA 1
ATOM 695 C C . GLU A 1 91 ? -14.710 50.625 11.772 1.00 59.81 91 GLU A C 1
ATOM 697 O O . GLU A 1 91 ? -15.106 50.003 10.789 1.00 59.81 91 GLU A O 1
ATOM 702 N N . ILE A 1 92 ? -14.696 51.961 11.782 1.00 61.19 92 ILE A N 1
ATOM 703 C CA . ILE A 1 92 ? -15.255 52.761 10.679 1.00 61.19 92 ILE A CA 1
ATOM 704 C C . ILE A 1 92 ? -14.390 52.635 9.410 1.00 61.19 92 ILE A C 1
ATOM 706 O O . ILE A 1 92 ? -14.913 52.623 8.301 1.00 61.19 92 ILE A O 1
ATOM 710 N N . TRP A 1 93 ? -13.070 52.463 9.544 1.00 70.12 93 TRP A N 1
ATOM 711 C CA . TRP A 1 93 ? -12.154 52.416 8.395 1.00 70.12 93 TRP A CA 1
ATOM 712 C C . TRP A 1 93 ? -12.285 51.124 7.566 1.00 70.12 93 TRP A C 1
ATOM 714 O O . TRP A 1 93 ? -12.098 51.138 6.351 1.00 70.12 93 TRP A O 1
ATOM 724 N N . ARG A 1 94 ? -12.679 50.009 8.197 1.00 71.19 94 ARG A N 1
ATOM 725 C CA . ARG A 1 94 ? -12.859 48.712 7.520 1.00 71.19 94 ARG A CA 1
ATOM 726 C C . ARG A 1 94 ? -14.041 48.709 6.553 1.00 71.19 94 ARG A C 1
ATOM 728 O O . ARG A 1 94 ? -13.921 48.160 5.461 1.00 71.19 94 ARG A O 1
ATOM 735 N N . LEU A 1 95 ? -15.140 49.371 6.917 1.00 78.25 95 LEU A N 1
ATOM 736 C CA . LEU A 1 95 ? -16.302 49.516 6.036 1.00 78.25 95 LEU A CA 1
ATOM 737 C C . LEU A 1 95 ? -15.965 50.353 4.793 1.00 78.25 95 LEU A C 1
ATOM 739 O O . LEU A 1 95 ? -16.379 50.003 3.689 1.00 78.25 95 LEU A O 1
ATOM 743 N N . TRP A 1 96 ? -15.139 51.394 4.935 1.00 85.25 96 TRP A N 1
ATOM 744 C CA . TRP A 1 96 ? -14.702 52.212 3.800 1.00 85.25 96 TRP A CA 1
ATOM 745 C C . TRP A 1 96 ? -13.793 51.457 2.821 1.00 85.25 96 TRP A C 1
ATOM 747 O O . TRP A 1 96 ? -13.980 51.594 1.614 1.00 85.25 96 TRP A O 1
ATOM 757 N N . ILE A 1 97 ? -12.868 50.613 3.302 1.00 87.50 97 ILE A N 1
ATOM 758 C CA . ILE A 1 97 ? -11.991 49.818 2.419 1.00 87.50 97 ILE A CA 1
ATOM 759 C C . ILE A 1 97 ? -12.791 48.798 1.608 1.00 87.50 97 ILE A C 1
ATOM 761 O O . ILE A 1 97 ? -12.592 48.689 0.401 1.00 87.50 97 ILE A O 1
ATOM 765 N N . VAL A 1 98 ? -13.702 48.063 2.254 1.00 85.88 98 VAL A N 1
ATOM 766 C CA . VAL A 1 98 ? -14.519 47.052 1.564 1.00 85.88 98 VAL A CA 1
ATOM 767 C C . VAL A 1 98 ? -15.408 47.715 0.512 1.00 85.88 98 VAL A C 1
ATOM 769 O O . VAL A 1 98 ? -15.500 47.228 -0.613 1.00 85.88 98 VAL A O 1
ATOM 772 N N . THR A 1 99 ? -15.994 48.870 0.839 1.00 89.88 99 THR A N 1
ATOM 773 C CA . THR A 1 99 ? -16.823 49.627 -0.108 1.00 89.88 99 THR A CA 1
ATOM 774 C C . THR A 1 99 ? -15.997 50.123 -1.300 1.00 89.88 99 THR A C 1
ATOM 776 O O . THR A 1 99 ? -16.417 49.956 -2.443 1.00 89.88 99 THR A O 1
ATOM 779 N N . LEU A 1 100 ? -14.789 50.652 -1.071 1.00 93.31 100 LEU A N 1
ATOM 780 C CA . LEU A 1 100 ? -13.880 51.070 -2.147 1.00 93.31 100 LEU A CA 1
ATOM 781 C C . LEU A 1 100 ? -13.432 49.901 -3.034 1.00 93.31 100 LEU A C 1
ATOM 783 O O . LEU A 1 100 ? -13.406 50.047 -4.254 1.00 93.31 100 LEU A O 1
ATOM 787 N N . ALA A 1 101 ? -13.121 48.741 -2.448 1.00 90.81 101 ALA A N 1
ATOM 788 C CA . ALA A 1 101 ? -12.717 47.555 -3.200 1.00 90.81 101 ALA A CA 1
ATOM 789 C C . ALA A 1 101 ? -13.846 47.041 -4.107 1.00 90.81 101 ALA A C 1
ATOM 791 O O . ALA A 1 101 ? -13.605 46.727 -5.271 1.00 90.81 101 ALA A O 1
ATOM 792 N N . LEU A 1 102 ? -15.087 47.020 -3.608 1.00 91.44 102 LEU A N 1
ATOM 793 C CA . LEU A 1 102 ? -16.253 46.622 -4.401 1.00 91.44 102 LEU A CA 1
ATOM 794 C C . LEU A 1 102 ? -16.542 47.609 -5.537 1.00 91.44 102 LEU A C 1
ATOM 796 O O . LEU A 1 102 ? -16.800 47.177 -6.659 1.00 91.44 102 LEU A O 1
ATOM 800 N N . VAL A 1 103 ? -16.442 48.918 -5.282 1.00 93.94 103 VAL A N 1
ATOM 801 C CA . VAL A 1 103 ? -16.613 49.951 -6.319 1.00 93.94 103 VAL A CA 1
ATOM 802 C C . VAL A 1 103 ? -15.525 49.845 -7.390 1.00 93.94 103 VAL A C 1
ATOM 804 O O . VAL A 1 103 ? -15.836 49.913 -8.578 1.00 93.94 103 VAL A O 1
ATOM 807 N N . ALA A 1 104 ? -14.267 49.613 -7.003 1.00 89.44 104 ALA A N 1
ATOM 808 C CA . ALA A 1 104 ? -13.169 49.415 -7.948 1.00 89.44 104 ALA A CA 1
ATOM 809 C C . ALA A 1 104 ? -13.378 48.167 -8.819 1.00 89.44 104 ALA A C 1
ATOM 811 O O . ALA A 1 104 ? -13.148 48.210 -10.025 1.00 89.44 104 ALA A O 1
ATOM 812 N N . LEU A 1 105 ? -13.865 47.069 -8.235 1.00 84.25 105 LEU A N 1
ATOM 813 C CA . LEU A 1 105 ? -14.126 45.824 -8.957 1.00 84.25 105 LEU A CA 1
ATOM 814 C C . LEU A 1 105 ? -15.303 45.966 -9.938 1.00 84.25 105 LEU A C 1
ATOM 816 O O . LEU A 1 105 ? -15.235 45.469 -11.062 1.00 84.25 105 LEU A O 1
ATOM 820 N N . LEU A 1 106 ? -16.340 46.721 -9.560 1.00 87.19 106 LEU A N 1
ATOM 821 C CA . LEU A 1 106 ? -17.453 47.094 -10.441 1.00 87.19 106 LEU A CA 1
ATOM 822 C C . LEU A 1 106 ? -17.007 48.007 -11.591 1.00 87.19 106 LEU A C 1
ATOM 824 O O . LEU A 1 106 ? -17.396 47.778 -12.736 1.00 87.19 106 LEU A O 1
ATOM 828 N N . LEU A 1 107 ? -16.153 48.996 -11.313 1.00 88.06 107 LEU A N 1
ATOM 829 C CA . LEU A 1 107 ? -15.571 49.866 -12.337 1.00 88.06 107 LEU A CA 1
ATOM 830 C C . LEU A 1 107 ? -14.676 49.086 -13.304 1.00 88.06 107 LEU A C 1
ATOM 832 O O . LEU A 1 107 ? -14.787 49.281 -14.510 1.00 88.06 107 LEU A O 1
ATOM 836 N N . MET A 1 108 ? -13.848 48.161 -12.809 1.00 82.06 108 MET A N 1
ATOM 837 C CA . MET A 1 108 ? -13.015 47.301 -13.659 1.00 82.06 108 MET A CA 1
ATOM 838 C C . MET A 1 108 ? -13.851 46.394 -14.574 1.00 82.06 108 MET A C 1
ATOM 840 O O . MET A 1 108 ? -13.459 46.165 -15.719 1.00 82.06 108 MET A O 1
ATOM 844 N N . LYS A 1 109 ? -15.026 45.930 -14.118 1.00 77.25 109 LYS A N 1
ATOM 845 C CA . LYS A 1 109 ? -15.981 45.206 -14.973 1.00 77.25 109 LYS A CA 1
ATOM 846 C C . LYS A 1 109 ? -16.643 46.106 -16.017 1.00 77.25 109 LYS A C 1
ATOM 848 O O . LYS A 1 109 ? -16.740 45.705 -17.170 1.00 77.25 109 LYS A O 1
ATOM 853 N N . LEU A 1 110 ? -17.066 47.313 -15.639 1.00 80.69 110 LEU A N 1
ATOM 854 C CA . LEU A 1 110 ? -17.674 48.278 -16.567 1.00 80.69 110 LEU A CA 1
ATOM 855 C C . LEU A 1 110 ? -16.687 48.787 -17.628 1.00 80.69 110 LEU A C 1
ATOM 857 O O . LEU A 1 110 ? -17.093 49.058 -18.753 1.00 80.69 110 LEU A O 1
ATOM 861 N N . LEU A 1 111 ? -15.399 48.880 -17.290 1.00 82.94 111 LEU A N 1
ATOM 862 C CA . LEU A 1 111 ? -14.323 49.275 -18.205 1.00 82.94 111 LEU A CA 1
ATOM 863 C C . LEU A 1 111 ? -13.810 48.122 -19.090 1.00 82.94 111 LEU A C 1
ATOM 865 O O . LEU A 1 111 ? -12.896 48.342 -19.878 1.00 82.94 111 LEU A O 1
ATOM 869 N N . GLY A 1 112 ? -14.361 46.905 -18.973 1.00 67.44 112 GLY A N 1
ATOM 870 C CA . GLY A 1 112 ? -13.973 45.765 -19.814 1.00 67.44 112 GLY A CA 1
ATOM 871 C C . GLY A 1 112 ? -12.567 45.213 -19.546 1.00 67.44 112 GLY A C 1
ATOM 872 O O . GLY A 1 112 ? -12.018 44.515 -20.387 1.00 67.44 112 GLY A O 1
ATOM 873 N N . VAL A 1 113 ? -11.969 45.500 -18.384 1.00 65.06 113 VAL A N 1
ATOM 874 C CA . VAL A 1 113 ? -10.594 45.066 -18.046 1.00 65.06 113 VAL A CA 1
ATOM 875 C C . VAL A 1 113 ? -10.549 43.599 -17.581 1.00 65.06 113 VAL A C 1
ATOM 877 O O . VAL A 1 113 ? -9.486 42.991 -17.532 1.00 65.06 113 VAL A O 1
ATOM 880 N N . VAL A 1 114 ? -11.702 42.995 -17.274 1.00 54.44 114 VAL A N 1
ATOM 881 C CA . VAL A 1 114 ? -11.823 41.587 -16.846 1.00 54.44 114 VAL A CA 1
ATOM 882 C C . VAL A 1 114 ? -12.615 40.779 -17.876 1.00 54.44 114 VAL A C 1
ATOM 884 O O . VAL A 1 114 ? -13.645 40.181 -17.567 1.00 54.44 114 VAL A O 1
ATOM 887 N N . THR A 1 115 ? -12.155 40.785 -19.123 1.00 53.75 115 THR A N 1
ATOM 888 C CA . THR A 1 115 ? -12.563 39.809 -20.140 1.00 53.75 115 THR A CA 1
ATOM 889 C C . THR A 1 115 ? -11.314 39.049 -20.580 1.00 53.75 115 THR A C 1
ATOM 891 O O . THR A 1 115 ? -10.351 39.692 -20.985 1.00 53.75 115 THR A O 1
ATOM 894 N N . ASN A 1 116 ? -11.353 37.711 -20.498 1.00 48.62 116 ASN A N 1
ATOM 895 C CA . ASN A 1 116 ? -10.381 36.743 -21.056 1.00 48.62 116 ASN A CA 1
ATOM 896 C C . ASN A 1 116 ? -9.293 36.210 -20.097 1.00 48.62 116 ASN A C 1
ATOM 898 O O . ASN A 1 116 ? -8.109 36.276 -20.400 1.00 48.62 116 ASN A O 1
ATOM 902 N N . PHE A 1 117 ? -9.672 35.636 -18.947 1.00 54.62 117 PHE A N 1
ATOM 903 C CA . PHE A 1 117 ? -8.754 34.789 -18.148 1.00 54.62 117 PHE A CA 1
ATOM 904 C C . PHE A 1 117 ? -9.078 33.283 -18.239 1.00 54.62 117 PHE A C 1
ATOM 906 O O . PHE A 1 117 ? -8.494 32.480 -17.523 1.00 54.62 117 PHE A O 1
ATOM 913 N N . PHE A 1 118 ? -10.005 32.906 -19.124 1.00 52.97 118 PHE A N 1
ATOM 914 C CA . PHE A 1 118 ? -10.346 31.517 -19.452 1.00 52.97 118 PHE A CA 1
ATOM 915 C C . PHE A 1 118 ? -10.377 31.325 -20.977 1.00 52.97 118 PHE A C 1
ATOM 917 O O . PHE A 1 118 ? -11.332 30.771 -21.508 1.00 52.97 118 PHE A O 1
ATOM 924 N N . ASP A 1 119 ? -9.362 31.834 -21.682 1.00 45.47 119 ASP A N 1
ATOM 925 C CA . ASP A 1 119 ? -9.004 31.245 -22.975 1.00 45.47 119 ASP A CA 1
ATOM 926 C C . ASP A 1 119 ? -8.176 29.995 -22.659 1.00 45.47 119 ASP A C 1
ATOM 928 O O . ASP A 1 119 ? -7.110 30.089 -22.042 1.00 45.47 119 ASP A O 1
ATOM 932 N N . GLU A 1 120 ? -8.702 28.820 -23.014 1.00 53.16 120 GLU A N 1
ATOM 933 C CA . GLU A 1 120 ? -7.889 27.614 -23.169 1.00 53.16 120 GLU A CA 1
ATOM 934 C C . GLU A 1 120 ? -6.719 27.970 -24.094 1.00 53.16 120 GLU A C 1
ATOM 936 O O . GLU A 1 120 ? -6.962 28.477 -25.192 1.00 53.16 120 GLU A O 1
ATOM 941 N N . PRO A 1 121 ? -5.456 27.779 -23.673 1.00 52.94 121 PRO A N 1
ATOM 942 C CA . PRO A 1 121 ? -4.340 28.046 -24.560 1.00 52.94 121 PRO A CA 1
ATOM 943 C C . PRO A 1 121 ? -4.484 27.147 -25.790 1.00 52.94 121 PRO A C 1
ATOM 945 O O . PRO A 1 121 ? -4.531 25.924 -25.657 1.00 52.94 121 PRO A O 1
ATOM 948 N N . GLU A 1 122 ? -4.564 27.758 -26.977 1.00 54.34 122 GLU A N 1
ATOM 949 C CA . GLU A 1 122 ? -4.323 27.061 -28.239 1.00 54.34 122 GLU A CA 1
ATOM 950 C C . GLU A 1 122 ? -3.017 26.277 -28.087 1.00 54.34 122 GLU A C 1
ATOM 952 O O . GLU A 1 122 ? -1.961 26.855 -27.819 1.00 54.34 122 GLU A O 1
ATOM 957 N N . ASP A 1 123 ? -3.130 24.954 -28.200 1.00 55.59 123 ASP A N 1
ATOM 958 C CA . ASP A 1 123 ? -2.024 24.009 -28.292 1.00 55.59 123 ASP A CA 1
ATOM 959 C C . ASP A 1 123 ? -1.076 24.486 -29.399 1.00 55.59 123 ASP A C 1
ATOM 961 O O . ASP A 1 123 ? -1.351 24.353 -30.593 1.00 55.59 123 ASP A O 1
ATOM 965 N N . ASP A 1 124 ? 0.017 25.135 -28.998 1.00 59.75 124 ASP A N 1
ATOM 966 C CA . ASP A 1 124 ? 0.881 25.895 -29.895 1.00 59.75 124 ASP A CA 1
ATOM 967 C C . ASP A 1 124 ? 1.803 25.009 -30.732 1.00 59.75 124 ASP A C 1
ATOM 969 O O . ASP A 1 124 ? 2.819 25.481 -31.233 1.00 59.75 124 ASP A O 1
ATOM 973 N N . GLY A 1 125 ? 1.505 23.716 -30.871 1.00 56.78 125 GLY A N 1
ATOM 974 C CA . GLY A 1 125 ? 2.277 22.803 -31.700 1.00 56.78 125 GLY A CA 1
ATOM 975 C C . GLY A 1 125 ? 3.771 22.762 -31.357 1.00 56.78 125 GLY A C 1
ATOM 976 O O . GLY A 1 125 ? 4.544 22.179 -32.132 1.00 56.78 125 GLY A O 1
ATOM 977 N N . ARG A 1 126 ? 4.218 23.331 -30.218 1.00 54.41 126 ARG A N 1
ATOM 978 C CA . ARG A 1 126 ? 5.527 23.014 -29.666 1.00 54.41 126 ARG A CA 1
ATOM 979 C C . ARG A 1 126 ? 5.438 21.560 -29.278 1.00 54.41 126 ARG A C 1
ATOM 981 O O . ARG A 1 126 ? 4.997 21.208 -28.191 1.00 54.41 126 ARG A O 1
ATOM 988 N N . ARG A 1 127 ? 5.933 20.716 -30.188 1.00 52.19 127 ARG A N 1
ATOM 989 C CA . ARG A 1 127 ? 6.561 19.448 -29.839 1.00 52.19 127 ARG A CA 1
ATOM 990 C C . ARG A 1 127 ? 7.360 19.731 -28.578 1.00 52.19 127 ARG A C 1
ATOM 992 O O . ARG A 1 127 ? 8.399 20.390 -28.651 1.00 52.19 127 ARG A O 1
ATOM 999 N N . VAL A 1 128 ? 6.832 19.291 -27.437 1.00 50.31 128 VAL A N 1
ATOM 1000 C CA . VAL A 1 128 ? 7.620 19.114 -26.231 1.00 50.31 128 VAL A CA 1
ATOM 1001 C C . VAL A 1 128 ? 8.785 18.292 -26.734 1.00 50.31 128 VAL A C 1
ATOM 1003 O O . VAL A 1 128 ? 8.597 17.164 -27.189 1.00 50.31 128 VAL A O 1
ATOM 1006 N N . VAL A 1 129 ? 9.951 18.927 -26.830 1.00 51.19 129 VAL A N 1
ATOM 1007 C CA . VAL A 1 129 ? 11.190 18.220 -27.098 1.00 51.19 129 VAL A CA 1
ATOM 1008 C C . VAL A 1 129 ? 11.247 17.256 -25.936 1.00 51.19 129 VAL A C 1
ATOM 1010 O O . VAL A 1 129 ? 11.490 17.684 -24.807 1.00 51.19 129 VAL A O 1
ATOM 1013 N N . SER A 1 130 ? 10.876 15.997 -26.187 1.00 55.44 130 SER A N 1
ATOM 1014 C CA . SER A 1 130 ? 11.116 14.919 -25.253 1.00 55.44 130 SER A CA 1
ATOM 1015 C C . SER A 1 130 ? 12.581 15.087 -24.924 1.00 55.44 130 SER A C 1
ATOM 1017 O O . SER A 1 130 ? 13.420 14.991 -25.822 1.00 55.44 130 SER A O 1
ATOM 1019 N N . LYS A 1 131 ? 12.893 15.493 -23.688 1.00 53.28 131 LYS A N 1
ATOM 1020 C CA . LYS A 1 131 ? 14.264 15.373 -23.217 1.00 53.28 131 LYS A CA 1
ATOM 1021 C C . LYS A 1 131 ? 14.629 13.944 -23.573 1.00 53.28 131 LYS A C 1
ATOM 1023 O O . LYS A 1 131 ? 13.908 13.031 -23.175 1.00 53.28 131 LYS A O 1
ATOM 1028 N N . ASP A 1 132 ? 15.646 13.774 -24.407 1.00 53.56 132 ASP A N 1
ATOM 1029 C CA . ASP A 1 132 ? 16.219 12.464 -24.649 1.00 53.56 132 ASP A CA 1
ATOM 1030 C C . ASP A 1 132 ? 16.808 12.057 -23.299 1.00 53.56 132 ASP A C 1
ATOM 1032 O O . ASP A 1 132 ? 17.951 12.379 -22.979 1.00 53.56 132 ASP A O 1
ATOM 1036 N N . TYR A 1 133 ? 15.966 11.472 -22.445 1.00 59.59 133 TYR A N 1
ATOM 1037 C CA . TYR A 1 133 ? 16.365 10.829 -21.213 1.00 59.59 133 TYR A CA 1
ATOM 1038 C C . TYR A 1 133 ? 17.245 9.678 -21.678 1.00 59.59 133 TYR A C 1
ATOM 1040 O O . TYR A 1 133 ? 16.757 8.629 -22.104 1.00 59.59 133 TYR A O 1
ATOM 1048 N N . THR A 1 134 ? 18.557 9.927 -21.735 1.00 59.94 134 THR A N 1
ATOM 1049 C CA . THR A 1 134 ? 19.562 8.918 -22.056 1.00 59.94 134 THR A CA 1
ATOM 1050 C C . THR A 1 134 ? 19.631 7.982 -20.870 1.00 59.94 134 THR A C 1
ATOM 1052 O O . THR A 1 134 ? 20.474 8.109 -19.985 1.00 59.94 134 THR A O 1
ATOM 1055 N N . TRP A 1 135 ? 18.655 7.093 -20.836 1.00 67.69 135 TRP A N 1
ATOM 1056 C CA . TRP A 1 135 ? 18.427 6.163 -19.765 1.00 67.69 135 TRP A CA 1
ATOM 1057 C C . TRP A 1 135 ? 19.642 5.253 -19.595 1.00 67.69 135 TRP A C 1
ATOM 1059 O O . TRP A 1 135 ? 20.162 4.685 -20.562 1.00 67.69 135 TRP A O 1
ATOM 1069 N N . ASN A 1 136 ? 20.120 5.130 -18.359 1.00 76.44 136 ASN A N 1
ATOM 1070 C CA . ASN A 1 136 ? 21.272 4.298 -18.055 1.00 76.44 136 ASN A CA 1
ATOM 1071 C C . ASN A 1 136 ? 20.842 2.831 -17.937 1.00 76.44 136 ASN A C 1
ATOM 1073 O O . ASN A 1 136 ? 20.434 2.385 -16.865 1.00 76.44 136 ASN A O 1
ATOM 1077 N N . GLY A 1 137 ? 20.969 2.072 -19.029 1.00 80.38 137 GLY A N 1
ATOM 1078 C CA . GLY A 1 137 ? 20.553 0.666 -19.056 1.00 80.38 137 GLY A CA 1
ATOM 1079 C C . GLY A 1 137 ? 21.194 -0.233 -18.009 1.00 80.38 137 GLY A C 1
ATOM 1080 O O . GLY A 1 137 ? 20.547 -1.171 -17.554 1.00 80.38 137 GLY A O 1
ATOM 1081 N N . ALA A 1 138 ? 22.381 0.123 -17.515 1.00 83.06 138 ALA A N 1
ATOM 1082 C CA . ALA A 1 138 ? 23.013 -0.610 -16.425 1.00 83.06 138 ALA A CA 1
ATOM 1083 C C . ALA A 1 138 ? 22.189 -0.586 -15.123 1.00 83.06 138 ALA A C 1
ATOM 1085 O O . ALA A 1 138 ? 22.189 -1.576 -14.400 1.00 83.06 138 ALA A O 1
ATOM 1086 N N . ARG A 1 139 ? 21.460 0.504 -14.830 1.00 86.38 139 ARG A N 1
ATOM 1087 C CA . ARG A 1 139 ? 20.667 0.629 -13.588 1.00 86.38 139 ARG A CA 1
ATOM 1088 C C . ARG A 1 139 ? 19.490 -0.339 -13.580 1.00 86.38 139 ARG A C 1
ATOM 1090 O O . ARG A 1 139 ? 19.188 -0.976 -12.578 1.00 86.38 139 ARG A O 1
ATOM 1097 N N . VAL A 1 140 ? 18.819 -0.492 -14.712 1.00 88.88 140 VAL A N 1
ATOM 1098 C CA . VAL A 1 140 ? 17.631 -1.351 -14.784 1.00 88.88 140 VAL A CA 1
ATOM 1099 C C . VAL A 1 140 ? 17.965 -2.820 -14.941 1.00 88.88 140 VAL A C 1
ATOM 1101 O O . VAL A 1 140 ? 17.200 -3.662 -14.464 1.00 88.88 140 VAL A O 1
ATOM 1104 N N . ASP A 1 141 ? 19.135 -3.126 -15.492 1.00 88.25 141 ASP A N 1
ATOM 1105 C CA . ASP A 1 141 ? 19.695 -4.471 -15.430 1.00 88.25 141 ASP A CA 1
ATOM 1106 C C . ASP A 1 141 ? 19.996 -4.916 -13.983 1.00 88.25 141 ASP A C 1
ATOM 1108 O O . ASP A 1 141 ? 20.041 -6.116 -13.731 1.00 88.25 141 ASP A O 1
ATOM 1112 N N . GLU A 1 142 ? 20.125 -3.993 -13.021 1.00 91.75 142 GLU A N 1
ATOM 1113 C CA . GLU A 1 142 ? 20.218 -4.304 -11.584 1.00 91.75 142 GLU A CA 1
ATOM 1114 C C . GLU A 1 142 ? 18.838 -4.359 -10.905 1.00 91.75 142 GLU A C 1
ATOM 1116 O O . GLU A 1 142 ? 18.522 -5.305 -10.177 1.00 91.75 142 GLU A O 1
ATOM 1121 N N . VAL A 1 143 ? 17.977 -3.371 -11.170 1.00 94.69 143 VAL A N 1
ATOM 1122 C CA . VAL A 1 143 ? 16.677 -3.250 -10.494 1.00 94.69 143 VAL A CA 1
ATOM 1123 C C . VAL A 1 143 ? 15.719 -4.385 -10.859 1.00 94.69 143 VAL A C 1
ATOM 1125 O O . VAL A 1 143 ? 15.056 -4.944 -9.982 1.00 94.69 143 VAL A O 1
ATOM 1128 N N . VAL A 1 144 ? 15.616 -4.757 -12.139 1.00 96.06 144 VAL A N 1
ATOM 1129 C CA . VAL A 1 144 ? 14.617 -5.749 -12.574 1.00 96.06 144 VAL A CA 1
ATOM 1130 C C . VAL A 1 144 ? 14.885 -7.134 -11.970 1.00 96.06 144 VAL A C 1
ATOM 1132 O O . VAL A 1 144 ? 13.943 -7.715 -11.422 1.00 96.06 144 VAL A O 1
ATOM 1135 N N . PRO A 1 145 ? 16.123 -7.663 -11.961 1.00 96.81 145 PRO A N 1
ATOM 1136 C CA . PRO A 1 145 ? 16.421 -8.902 -11.248 1.00 96.81 145 PRO A CA 1
ATOM 1137 C C . PRO A 1 145 ? 16.166 -8.819 -9.740 1.00 96.81 145 PRO A C 1
ATOM 1139 O O . PRO A 1 145 ? 15.690 -9.783 -9.143 1.00 96.81 145 PRO A O 1
ATOM 1142 N N . ALA A 1 146 ? 16.401 -7.669 -9.107 1.00 96.50 146 ALA A N 1
ATOM 1143 C CA . ALA A 1 146 ? 16.119 -7.503 -7.684 1.00 96.50 146 ALA A CA 1
ATOM 1144 C C . ALA A 1 146 ? 14.606 -7.517 -7.367 1.00 96.50 146 ALA A C 1
ATOM 1146 O O . ALA A 1 146 ? 14.199 -8.035 -6.322 1.00 96.50 146 ALA A O 1
ATOM 1147 N N . LEU A 1 147 ? 13.763 -7.002 -8.269 1.00 96.69 147 LEU A N 1
ATOM 1148 C CA . LEU A 1 147 ? 12.300 -6.988 -8.121 1.00 96.69 147 LEU A CA 1
ATOM 1149 C C . LEU A 1 147 ? 11.610 -8.285 -8.541 1.00 96.69 147 LEU A C 1
ATOM 1151 O O . LEU A 1 147 ? 10.580 -8.652 -7.981 1.00 96.69 147 LEU A O 1
ATOM 1155 N N . PHE A 1 148 ? 12.151 -8.972 -9.543 1.00 97.00 148 PHE A N 1
ATOM 1156 C CA . PHE A 1 148 ? 11.496 -10.113 -10.181 1.00 97.00 148 PHE A CA 1
ATOM 1157 C C . PHE A 1 148 ? 12.341 -11.389 -10.127 1.00 97.00 148 PHE A C 1
ATOM 1159 O O . PHE A 1 148 ? 11.942 -12.401 -10.696 1.00 97.00 148 PHE A O 1
ATOM 1166 N N . GLY A 1 149 ? 13.471 -11.394 -9.422 1.00 97.00 149 GLY A N 1
ATOM 1167 C CA . GLY A 1 149 ? 14.415 -12.508 -9.311 1.00 97.00 149 GLY A CA 1
ATOM 1168 C C . GLY A 1 149 ? 15.465 -12.548 -10.432 1.00 97.00 149 GLY A C 1
ATOM 1169 O O . GLY A 1 149 ? 15.199 -12.155 -11.564 1.00 97.00 149 GLY A O 1
ATOM 1170 N N . GLU A 1 150 ? 16.632 -13.129 -10.129 1.00 96.38 150 GLU A N 1
ATOM 1171 C CA . GLU A 1 150 ? 17.866 -13.156 -10.952 1.00 96.38 150 GLU A CA 1
ATOM 1172 C C . GLU A 1 150 ? 17.692 -13.526 -12.438 1.00 96.38 150 GLU A C 1
ATOM 1174 O O . GLU A 1 150 ? 18.467 -13.121 -13.296 1.00 96.38 150 GLU A O 1
ATOM 1179 N N . SER A 1 151 ? 16.678 -14.330 -12.768 1.00 95.12 151 SER A N 1
ATOM 1180 C CA . SER A 1 151 ? 16.436 -14.799 -14.144 1.00 95.12 151 SER A CA 1
ATOM 1181 C C . SER A 1 151 ? 15.499 -13.903 -14.962 1.00 95.12 151 SER A C 1
ATOM 1183 O O . SER A 1 151 ? 15.202 -14.209 -16.122 1.00 95.12 151 SER A O 1
ATOM 1185 N N . PHE A 1 152 ? 14.968 -12.836 -14.365 1.00 96.94 152 PHE A N 1
ATOM 1186 C CA . PHE A 1 152 ? 13.993 -11.962 -14.999 1.00 96.94 152 PHE A CA 1
ATOM 1187 C C . PHE A 1 152 ? 14.675 -10.693 -15.513 1.00 96.94 152 PHE A C 1
ATOM 1189 O O . PHE A 1 152 ? 15.233 -9.914 -14.753 1.00 96.94 152 PHE A O 1
ATOM 1196 N N . THR A 1 153 ? 14.636 -10.500 -16.829 1.00 96.06 153 THR A N 1
ATOM 1197 C CA . THR A 1 153 ? 15.309 -9.393 -17.526 1.00 96.06 153 THR A CA 1
ATOM 1198 C C . THR A 1 153 ? 14.331 -8.278 -17.878 1.00 96.06 153 THR A C 1
ATOM 1200 O O . THR A 1 153 ? 13.157 -8.567 -18.135 1.00 96.06 153 THR A O 1
ATOM 1203 N N . TYR A 1 154 ? 14.815 -7.049 -18.060 1.00 94.94 154 TYR A N 1
ATOM 1204 C CA . TYR A 1 154 ? 13.983 -5.936 -18.527 1.00 94.94 154 TYR A CA 1
ATOM 1205 C C . TYR A 1 154 ? 13.287 -6.210 -19.874 1.00 94.94 154 TYR A C 1
ATOM 1207 O O . TYR A 1 154 ? 12.095 -5.961 -20.021 1.00 94.94 154 TYR A O 1
ATOM 1215 N N . GLU A 1 155 ? 13.964 -6.852 -20.829 1.00 95.50 155 GLU A N 1
ATOM 1216 C CA . GLU A 1 155 ? 13.347 -7.243 -22.111 1.00 95.50 155 GLU A CA 1
ATOM 1217 C C . GLU A 1 155 ? 12.150 -8.191 -21.945 1.00 95.50 155 GLU A C 1
ATOM 1219 O O . GLU A 1 155 ? 11.170 -8.148 -22.695 1.00 95.50 155 GLU A O 1
ATOM 1224 N N . ARG A 1 156 ? 12.207 -9.059 -20.931 1.00 96.00 156 ARG A N 1
ATOM 1225 C CA . ARG A 1 156 ? 11.097 -9.947 -20.577 1.00 96.00 156 ARG A CA 1
ATOM 1226 C C . ARG A 1 156 ? 9.966 -9.166 -19.916 1.00 96.00 156 ARG A C 1
ATOM 1228 O O . ARG A 1 156 ? 8.814 -9.428 -20.255 1.00 96.00 156 ARG A O 1
ATOM 1235 N N . LEU A 1 157 ? 10.291 -8.215 -19.037 1.00 95.12 157 LEU A N 1
ATOM 1236 C CA . LEU A 1 157 ? 9.324 -7.304 -18.425 1.00 95.12 157 LEU A CA 1
ATOM 1237 C C . LEU A 1 157 ? 8.562 -6.518 -19.497 1.00 95.12 157 LEU A C 1
ATOM 1239 O O . LEU A 1 157 ? 7.341 -6.608 -19.567 1.00 95.12 157 LEU A O 1
ATOM 1243 N N . LYS A 1 158 ? 9.286 -5.849 -20.398 1.00 94.81 158 LYS A N 1
ATOM 1244 C CA . LYS A 1 158 ? 8.727 -5.050 -21.495 1.00 94.81 158 LYS A CA 1
ATOM 1245 C C . LYS A 1 158 ? 7.836 -5.862 -22.432 1.00 94.81 158 LYS A C 1
ATOM 1247 O O . LYS A 1 158 ? 6.816 -5.367 -22.898 1.00 94.81 158 LYS A O 1
ATOM 1252 N N . ARG A 1 159 ? 8.196 -7.120 -22.707 1.00 95.19 159 ARG A N 1
ATOM 1253 C CA . ARG A 1 159 ? 7.365 -8.021 -23.520 1.00 95.19 159 ARG A CA 1
ATOM 1254 C C . ARG A 1 159 ? 6.097 -8.468 -22.793 1.00 95.19 159 ARG A C 1
ATOM 1256 O O . ARG A 1 159 ? 5.075 -8.643 -23.446 1.00 95.19 159 ARG A O 1
ATOM 1263 N N . ALA A 1 160 ? 6.181 -8.707 -21.485 1.00 94.19 160 ALA A N 1
ATOM 1264 C CA . ALA A 1 160 ? 5.043 -9.139 -20.680 1.00 94.19 160 ALA A CA 1
ATOM 1265 C C . ALA A 1 160 ? 4.049 -7.993 -20.454 1.00 94.19 160 ALA A C 1
ATOM 1267 O O . ALA A 1 160 ? 2.851 -8.184 -20.633 1.00 94.19 160 ALA A O 1
ATOM 1268 N N . ASN A 1 161 ? 4.553 -6.810 -20.103 1.00 94.25 161 ASN A N 1
ATOM 1269 C CA . ASN A 1 161 ? 3.748 -5.629 -19.833 1.00 94.25 161 ASN A CA 1
ATOM 1270 C C . ASN A 1 161 ? 4.536 -4.352 -20.184 1.00 94.25 161 ASN A C 1
ATOM 1272 O O . ASN A 1 161 ? 5.286 -3.839 -19.348 1.00 94.25 161 ASN A O 1
ATOM 1276 N N . PRO A 1 162 ? 4.403 -3.836 -21.420 1.00 93.31 162 PRO A N 1
ATOM 1277 C CA . PRO A 1 162 ? 5.170 -2.675 -21.864 1.00 93.31 162 PRO A CA 1
ATOM 1278 C C . PRO A 1 162 ? 4.803 -1.398 -21.100 1.00 93.31 162 PRO A C 1
ATOM 1280 O O . PRO A 1 162 ? 5.696 -0.608 -20.818 1.00 93.31 162 PRO A O 1
ATOM 1283 N N . ALA A 1 163 ? 3.531 -1.229 -20.719 1.00 90.69 163 ALA A N 1
ATOM 1284 C CA . ALA A 1 163 ? 3.070 -0.055 -19.978 1.00 90.69 163 ALA A CA 1
ATOM 1285 C C . ALA A 1 163 ? 3.695 0.004 -18.578 1.00 90.69 163 ALA A C 1
ATOM 1287 O O . ALA A 1 163 ? 4.268 1.017 -18.195 1.00 90.69 163 ALA A O 1
ATOM 1288 N N . PHE A 1 164 ? 3.671 -1.107 -17.836 1.00 92.56 164 PHE A N 1
ATOM 1289 C CA . PHE A 1 164 ? 4.332 -1.166 -16.532 1.00 92.56 164 PHE A CA 1
ATOM 1290 C C . PHE A 1 164 ? 5.850 -0.988 -16.651 1.00 92.56 164 PHE A C 1
ATOM 1292 O O . PHE A 1 164 ? 6.455 -0.344 -15.804 1.00 92.56 164 PHE A O 1
ATOM 1299 N N . ALA A 1 165 ? 6.478 -1.557 -17.686 1.00 93.06 165 ALA A N 1
ATOM 1300 C CA . ALA A 1 165 ? 7.916 -1.415 -17.904 1.00 93.06 165 ALA A CA 1
ATOM 1301 C C . ALA A 1 165 ? 8.330 0.054 -18.108 1.00 93.06 165 ALA A C 1
ATOM 1303 O O . ALA A 1 165 ? 9.345 0.483 -17.565 1.00 93.06 165 ALA A O 1
ATOM 1304 N N . GLU A 1 166 ? 7.534 0.811 -18.867 1.00 90.44 166 GLU A N 1
ATOM 1305 C CA . GLU A 1 166 ? 7.742 2.240 -19.112 1.00 90.44 166 GLU A CA 1
ATOM 1306 C C . GLU A 1 166 ? 7.540 3.077 -17.841 1.00 90.44 166 GLU A C 1
ATOM 1308 O O . GLU A 1 166 ? 8.408 3.877 -17.493 1.00 90.44 166 GLU A O 1
ATOM 1313 N N . GLU A 1 167 ? 6.464 2.828 -17.092 1.00 89.19 167 GLU A N 1
ATOM 1314 C CA . GLU A 1 167 ? 6.199 3.523 -15.824 1.00 89.19 167 GLU A CA 1
ATOM 1315 C C . GLU A 1 167 ? 7.247 3.207 -14.750 1.00 89.19 167 GLU A C 1
ATOM 1317 O O . GLU A 1 167 ? 7.731 4.109 -14.067 1.00 89.19 167 GLU A O 1
ATOM 1322 N N . LEU A 1 168 ? 7.670 1.941 -14.638 1.00 91.19 168 LEU A N 1
ATOM 1323 C CA . LEU A 1 168 ? 8.738 1.534 -13.725 1.00 91.19 168 LEU A CA 1
ATOM 1324 C C . LEU A 1 168 ? 10.020 2.320 -14.016 1.00 91.19 168 LEU A C 1
ATOM 1326 O O . LEU A 1 168 ? 10.655 2.827 -13.097 1.00 91.19 168 LEU A O 1
ATOM 1330 N N . ILE A 1 169 ? 10.385 2.449 -15.294 1.00 89.31 169 ILE A N 1
ATOM 1331 C CA . ILE A 1 169 ? 11.538 3.247 -15.715 1.00 89.31 169 ILE A CA 1
ATOM 1332 C C . ILE A 1 169 ? 11.373 4.712 -15.343 1.00 89.31 169 ILE A C 1
ATOM 1334 O O . ILE A 1 169 ? 12.315 5.310 -14.825 1.00 89.31 169 ILE A O 1
ATOM 1338 N N . SER A 1 170 ? 10.200 5.282 -15.609 1.00 85.88 170 SER A N 1
ATOM 1339 C CA . SER A 1 170 ? 9.921 6.678 -15.288 1.00 85.88 170 SER A CA 1
ATOM 1340 C C . SER A 1 170 ? 10.038 6.938 -13.781 1.00 85.88 170 SER A C 1
ATOM 1342 O O . SER A 1 170 ? 10.506 8.001 -13.375 1.00 85.88 170 SER A O 1
ATOM 1344 N N . GLY A 1 171 ? 9.665 5.961 -12.948 1.00 81.12 171 GLY A N 1
ATOM 1345 C CA . GLY A 1 171 ? 9.794 6.022 -11.490 1.00 81.12 171 GLY A CA 1
ATOM 1346 C C . GLY A 1 171 ? 11.230 5.900 -10.960 1.00 81.12 171 GLY A C 1
ATOM 1347 O O . GLY A 1 171 ? 11.513 6.395 -9.872 1.00 81.12 171 GLY A O 1
ATOM 1348 N N . ILE A 1 172 ? 12.150 5.302 -11.724 1.00 82.88 172 ILE A N 1
ATOM 1349 C CA . ILE A 1 172 ? 13.579 5.127 -11.373 1.00 82.88 172 ILE A CA 1
ATOM 1350 C C . ILE A 1 172 ? 14.425 6.314 -11.896 1.00 82.88 172 ILE A C 1
ATOM 1352 O O . ILE A 1 172 ? 15.606 6.189 -12.200 1.00 82.88 172 ILE A O 1
ATOM 1356 N N . GLY A 1 173 ? 13.803 7.483 -12.082 1.00 69.31 173 GLY A N 1
ATOM 1357 C CA . GLY A 1 173 ? 14.386 8.620 -12.797 1.00 69.31 173 GLY A CA 1
ATOM 1358 C C . GLY A 1 173 ? 15.776 9.075 -12.321 1.00 69.31 173 GLY A C 1
ATOM 1359 O O . GLY A 1 173 ? 16.170 8.904 -11.169 1.00 69.31 173 GLY A O 1
ATOM 1360 N N . ASP A 1 174 ? 16.497 9.735 -13.232 1.00 62.81 174 ASP A N 1
ATOM 1361 C CA . ASP A 1 174 ? 17.930 10.065 -13.141 1.00 62.81 174 ASP A CA 1
ATOM 1362 C C . ASP A 1 174 ? 18.369 10.890 -11.911 1.00 62.81 174 ASP A C 1
ATOM 1364 O O . ASP A 1 174 ? 19.565 10.990 -11.641 1.00 62.81 174 ASP A O 1
ATOM 1368 N N . GLU A 1 175 ? 17.432 11.496 -11.181 1.00 66.06 175 GLU A N 1
ATOM 1369 C CA . GLU A 1 175 ? 17.703 12.487 -10.132 1.00 66.06 175 GLU A CA 1
ATOM 1370 C C . GLU A 1 175 ? 17.890 11.879 -8.732 1.00 66.06 175 GLU A C 1
ATOM 1372 O O . GLU A 1 175 ? 18.498 12.503 -7.861 1.00 66.06 175 GLU A O 1
ATOM 1377 N N . TYR A 1 176 ? 17.433 10.645 -8.521 1.00 60.03 176 TYR A N 1
ATOM 1378 C CA . TYR A 1 176 ? 17.531 9.958 -7.236 1.00 60.03 176 TYR A CA 1
ATOM 1379 C C . TYR A 1 176 ? 18.635 8.897 -7.328 1.00 60.03 176 TYR A C 1
ATOM 1381 O O . TYR A 1 176 ? 18.607 8.062 -8.220 1.00 60.03 176 TYR A O 1
ATOM 1389 N N . GLY A 1 177 ? 19.672 9.006 -6.488 1.00 63.75 177 GLY A N 1
ATOM 1390 C CA . GLY A 1 177 ? 20.873 8.156 -6.505 1.00 63.75 177 GLY A CA 1
ATOM 1391 C C . GLY A 1 177 ? 20.627 6.723 -6.012 1.00 63.75 177 GLY A C 1
ATOM 1392 O O . GLY A 1 177 ? 19.868 5.979 -6.617 1.00 63.75 177 GLY A O 1
ATOM 1393 N N . ASP A 1 178 ? 21.262 6.329 -4.902 1.00 73.19 178 ASP A N 1
ATOM 1394 C CA . ASP A 1 178 ? 21.251 4.960 -4.339 1.00 73.19 178 ASP A CA 1
ATOM 1395 C C . ASP A 1 178 ? 19.851 4.405 -3.950 1.00 73.19 178 ASP A C 1
ATOM 1397 O O . ASP A 1 178 ? 19.747 3.297 -3.426 1.00 73.19 178 ASP A O 1
ATOM 1401 N N . THR A 1 179 ? 18.763 5.144 -4.194 1.00 81.31 179 THR A N 1
ATOM 1402 C CA . THR A 1 179 ? 17.382 4.784 -3.819 1.00 81.31 179 THR A CA 1
ATOM 1403 C C . THR A 1 179 ? 16.570 4.163 -4.957 1.00 81.31 179 THR A C 1
ATOM 1405 O O . THR A 1 179 ? 15.380 3.909 -4.783 1.00 81.31 179 THR A O 1
ATOM 1408 N N . ASP A 1 180 ? 17.171 3.888 -6.118 1.00 86.12 180 ASP A N 1
ATOM 1409 C CA . ASP A 1 180 ? 16.467 3.301 -7.270 1.00 86.12 180 ASP A CA 1
ATOM 1410 C C . ASP A 1 180 ? 15.684 2.047 -6.927 1.00 86.12 180 ASP A C 1
ATOM 1412 O O . ASP A 1 180 ? 14.516 1.920 -7.286 1.00 86.12 180 ASP A O 1
ATOM 1416 N N . LEU A 1 181 ? 16.326 1.108 -6.230 1.00 91.75 181 LEU A N 1
ATOM 1417 C CA . LEU A 1 181 ? 15.696 -0.159 -5.899 1.00 91.75 181 LEU A CA 1
ATOM 1418 C C . LEU A 1 181 ? 14.538 0.035 -4.914 1.00 91.75 181 LEU A C 1
ATOM 1420 O O . LEU A 1 181 ? 13.518 -0.646 -5.027 1.00 91.75 181 LEU A O 1
ATOM 1424 N N . GLU A 1 182 ? 14.674 0.959 -3.964 1.00 91.69 182 GLU A N 1
ATOM 1425 C CA . GLU A 1 182 ? 13.611 1.287 -3.012 1.00 91.69 182 GLU A CA 1
ATOM 1426 C C . GLU A 1 182 ? 12.425 1.935 -3.727 1.00 91.69 182 GLU A C 1
ATOM 1428 O O . GLU A 1 182 ? 11.300 1.464 -3.572 1.00 91.69 182 GLU A O 1
ATOM 1433 N N . ASN A 1 183 ? 12.677 2.920 -4.592 1.00 90.19 183 ASN A N 1
ATOM 1434 C CA . ASN A 1 183 ? 11.661 3.571 -5.421 1.00 90.19 183 ASN A CA 1
ATOM 1435 C C . ASN A 1 183 ? 10.952 2.565 -6.337 1.00 90.19 183 ASN A C 1
ATOM 1437 O O . ASN A 1 183 ? 9.725 2.533 -6.419 1.00 90.19 183 ASN A O 1
ATOM 1441 N N . ALA A 1 184 ? 11.713 1.683 -6.982 1.00 93.31 184 ALA A N 1
ATOM 1442 C CA . ALA A 1 184 ? 11.184 0.645 -7.854 1.00 93.31 184 ALA A CA 1
ATOM 1443 C C . ALA A 1 184 ? 10.323 -0.369 -7.085 1.00 93.31 184 ALA A C 1
ATOM 1445 O O . ALA A 1 184 ? 9.267 -0.795 -7.560 1.00 93.31 184 ALA A O 1
ATOM 1446 N N . ARG A 1 185 ? 10.746 -0.749 -5.873 1.00 95.56 185 ARG A N 1
ATOM 1447 C CA . ARG A 1 185 ? 9.995 -1.664 -5.005 1.00 95.56 185 ARG A CA 1
ATOM 1448 C C . ARG A 1 185 ? 8.744 -0.998 -4.440 1.00 95.56 185 ARG A C 1
ATOM 1450 O O . ARG A 1 185 ? 7.697 -1.638 -4.399 1.00 95.56 185 ARG A O 1
ATOM 1457 N N . SER A 1 186 ? 8.836 0.272 -4.056 1.00 93.81 186 SER A N 1
ATOM 1458 C CA . SER A 1 186 ? 7.696 1.108 -3.680 1.00 93.81 186 SER A CA 1
ATOM 1459 C C . SER A 1 186 ? 6.658 1.127 -4.799 1.00 93.81 186 SER A C 1
ATOM 1461 O O . SER A 1 186 ? 5.515 0.718 -4.590 1.00 93.81 186 SER A O 1
ATOM 1463 N N . PHE A 1 187 ? 7.087 1.454 -6.022 1.00 92.62 187 PHE A N 1
ATOM 1464 C CA . PHE A 1 187 ? 6.231 1.452 -7.202 1.00 92.62 187 PHE A CA 1
ATOM 1465 C C . PHE A 1 187 ? 5.577 0.085 -7.442 1.00 92.62 187 PHE A C 1
ATOM 1467 O O . PHE A 1 187 ? 4.355 0.006 -7.595 1.00 92.62 187 PHE A O 1
ATOM 1474 N N . LEU A 1 188 ? 6.348 -1.009 -7.405 1.00 94.81 188 LEU A N 1
ATOM 1475 C CA . LEU A 1 188 ? 5.815 -2.366 -7.560 1.00 94.81 188 LEU A CA 1
ATOM 1476 C C . LEU A 1 188 ? 4.723 -2.670 -6.520 1.00 94.81 188 LEU A C 1
ATOM 1478 O O . LEU A 1 188 ? 3.620 -3.076 -6.891 1.00 94.81 188 LEU A O 1
ATOM 1482 N N . ARG A 1 189 ? 5.001 -2.444 -5.231 1.00 95.69 189 ARG A N 1
ATOM 1483 C CA . ARG A 1 189 ? 4.068 -2.746 -4.131 1.00 95.69 189 ARG A CA 1
ATOM 1484 C C . ARG A 1 189 ? 2.809 -1.889 -4.193 1.00 95.69 189 ARG A C 1
ATOM 1486 O O . ARG A 1 189 ? 1.707 -2.430 -4.086 1.00 95.69 189 ARG A O 1
ATOM 1493 N N . SER A 1 190 ? 2.950 -0.587 -4.435 1.00 92.94 190 SER A N 1
ATOM 1494 C CA . SER A 1 190 ? 1.823 0.330 -4.635 1.00 92.94 190 SER A CA 1
ATOM 1495 C C . SER A 1 190 ? 0.946 -0.122 -5.798 1.00 92.94 190 SER A C 1
ATOM 1497 O O . SER A 1 190 ? -0.278 -0.173 -5.677 1.00 92.94 190 SER A O 1
ATOM 1499 N N . THR A 1 191 ? 1.549 -0.546 -6.911 1.00 91.62 191 THR A N 1
ATOM 1500 C CA . THR A 1 191 ? 0.783 -1.000 -8.078 1.00 91.62 191 THR A CA 1
ATOM 1501 C C . THR A 1 191 ? 0.057 -2.324 -7.812 1.00 91.62 191 THR A C 1
ATOM 1503 O O . THR A 1 191 ? -1.108 -2.475 -8.191 1.00 91.62 191 THR A O 1
ATOM 1506 N N . MET A 1 192 ? 0.683 -3.262 -7.091 1.00 93.94 192 MET A N 1
ATOM 1507 C CA . MET A 1 192 ? 0.019 -4.494 -6.639 1.00 93.94 192 MET A CA 1
ATOM 1508 C C . MET A 1 192 ? -1.188 -4.188 -5.741 1.00 93.94 192 MET A C 1
ATOM 1510 O O . MET A 1 192 ? -2.264 -4.750 -5.951 1.00 93.94 192 MET A O 1
ATOM 1514 N N . MET A 1 193 ? -1.043 -3.262 -4.786 1.00 93.69 193 MET A N 1
ATOM 1515 C CA . MET A 1 193 ? -2.137 -2.866 -3.892 1.00 93.69 193 MET A CA 1
ATOM 1516 C C . MET A 1 193 ? -3.261 -2.134 -4.625 1.00 93.69 193 MET A C 1
ATOM 1518 O O . MET A 1 193 ? -4.432 -2.415 -4.380 1.00 93.69 193 MET A O 1
ATOM 1522 N N . ASN A 1 194 ? -2.938 -1.261 -5.576 1.00 89.75 194 ASN A N 1
ATOM 1523 C CA . ASN A 1 194 ? -3.939 -0.547 -6.372 1.00 89.75 194 ASN A CA 1
ATOM 1524 C C . ASN A 1 194 ? -4.721 -1.475 -7.316 1.00 89.75 194 ASN A C 1
ATOM 1526 O O . ASN A 1 194 ? -5.876 -1.203 -7.638 1.00 89.75 194 ASN A O 1
ATOM 1530 N N . SER A 1 195 ? -4.135 -2.612 -7.699 1.00 90.38 195 SER A N 1
ATOM 1531 C CA . SER A 1 195 ? -4.773 -3.598 -8.580 1.00 90.38 195 SER A CA 1
ATOM 1532 C C . SER A 1 195 ? -5.748 -4.537 -7.855 1.00 90.38 195 SER A C 1
ATOM 1534 O O . SER A 1 195 ? -6.514 -5.251 -8.503 1.00 90.38 195 SER A O 1
ATOM 1536 N N . ARG A 1 196 ? -5.769 -4.541 -6.512 1.00 91.88 196 ARG A N 1
ATOM 1537 C CA . ARG A 1 196 ? -6.498 -5.534 -5.696 1.00 91.88 196 ARG A CA 1
ATOM 1538 C C . ARG A 1 196 ? -7.993 -5.640 -5.991 1.00 91.88 196 ARG A C 1
ATOM 1540 O O . ARG A 1 196 ? -8.557 -6.726 -5.895 1.00 91.88 196 ARG A O 1
ATOM 1547 N N . ALA A 1 197 ? -8.630 -4.530 -6.367 1.00 90.12 197 ALA A N 1
ATOM 1548 C CA . ALA A 1 197 ? -10.059 -4.483 -6.674 1.00 90.12 197 ALA A CA 1
ATOM 1549 C C . ALA A 1 197 ? -10.435 -5.323 -7.909 1.00 90.12 197 ALA A C 1
ATOM 1551 O O . ALA A 1 197 ? -11.593 -5.707 -8.060 1.00 90.12 197 ALA A O 1
ATOM 1552 N N . PHE A 1 198 ? -9.458 -5.630 -8.767 1.00 89.00 198 PHE A N 1
ATOM 1553 C CA . PHE A 1 198 ? -9.644 -6.364 -10.018 1.00 89.00 198 PHE A CA 1
ATOM 1554 C C . PHE A 1 198 ? -9.168 -7.818 -9.939 1.00 89.00 198 PHE A C 1
ATOM 1556 O O . PHE A 1 198 ? -9.291 -8.560 -10.914 1.00 89.00 198 PHE A O 1
ATOM 1563 N N . LEU A 1 199 ? -8.623 -8.237 -8.796 1.00 90.56 199 LEU A N 1
ATOM 1564 C CA . LEU A 1 199 ? -8.080 -9.577 -8.637 1.00 90.56 199 LEU A CA 1
ATOM 1565 C C . LEU A 1 199 ? -9.186 -10.613 -8.421 1.00 90.56 199 LEU A C 1
ATOM 1567 O O . LEU A 1 199 ? -10.137 -10.367 -7.666 1.00 90.56 199 LEU A O 1
ATOM 1571 N N . PRO A 1 200 ? -9.044 -11.820 -8.994 1.00 93.12 200 PRO A N 1
ATOM 1572 C CA . PRO A 1 200 ? -9.853 -12.941 -8.565 1.00 93.12 200 PRO A CA 1
ATOM 1573 C C . PRO A 1 200 ? -9.530 -13.294 -7.106 1.00 93.12 200 PRO A C 1
ATOM 1575 O O . PRO A 1 200 ? -8.506 -12.920 -6.530 1.00 93.12 200 PRO A O 1
ATOM 1578 N N . ARG A 1 201 ? -10.457 -14.005 -6.457 1.00 94.88 201 ARG A N 1
ATOM 1579 C CA . ARG A 1 201 ? -10.394 -14.260 -5.009 1.00 94.88 201 ARG A CA 1
ATOM 1580 C C . ARG A 1 201 ? -9.111 -14.980 -4.580 1.00 94.88 201 ARG A C 1
ATOM 1582 O O . ARG A 1 201 ? -8.619 -14.724 -3.484 1.00 94.88 201 ARG A O 1
ATOM 1589 N N . THR A 1 202 ? -8.606 -15.897 -5.400 1.00 95.56 202 THR A N 1
ATOM 1590 C CA . THR A 1 202 ? -7.412 -16.689 -5.078 1.00 95.56 202 THR A CA 1
ATOM 1591 C C . THR A 1 202 ? -6.177 -15.797 -4.988 1.00 95.56 202 THR A C 1
ATOM 1593 O O . THR A 1 202 ? -5.429 -15.879 -4.018 1.00 95.56 202 THR A O 1
ATOM 1596 N N . GLU A 1 203 ? -6.008 -14.906 -5.956 1.00 95.06 203 GLU A N 1
ATOM 1597 C CA . GLU A 1 203 ? -4.919 -13.945 -6.084 1.00 95.06 203 GLU A CA 1
ATOM 1598 C C . GLU A 1 203 ? -5.046 -12.859 -5.017 1.00 95.06 203 GLU A C 1
ATOM 1600 O O . GLU A 1 203 ? -4.059 -12.504 -4.383 1.00 95.06 203 GLU A O 1
ATOM 1605 N N . LEU A 1 204 ? -6.267 -12.406 -4.717 1.00 95.12 204 LEU A N 1
ATOM 1606 C CA . LEU A 1 204 ? -6.515 -11.480 -3.613 1.00 95.12 204 LEU A CA 1
ATOM 1607 C C . LEU A 1 204 ? -6.083 -12.073 -2.261 1.00 95.12 204 LEU A C 1
ATOM 1609 O O . LEU A 1 204 ? -5.457 -11.390 -1.458 1.00 95.12 204 LEU A O 1
ATOM 1613 N N . LEU A 1 205 ? -6.348 -13.362 -2.017 1.00 97.31 205 LEU A N 1
ATOM 1614 C CA . LEU A 1 205 ? -5.859 -14.049 -0.816 1.00 97.31 205 LEU A CA 1
ATOM 1615 C C . LEU A 1 205 ? -4.331 -14.190 -0.802 1.00 97.31 205 LEU A C 1
ATOM 1617 O O . LEU A 1 205 ? -3.738 -14.131 0.274 1.00 97.31 205 LEU A O 1
ATOM 1621 N N . GLN A 1 206 ? -3.687 -14.389 -1.957 1.00 96.62 206 GLN A N 1
ATOM 1622 C CA . GLN A 1 206 ? -2.222 -14.373 -2.047 1.00 96.62 206 GLN A CA 1
ATOM 1623 C C . GLN A 1 206 ? -1.668 -12.982 -1.717 1.00 96.62 206 GLN A C 1
ATOM 1625 O O . GLN A 1 206 ? -0.768 -12.878 -0.886 1.00 96.62 206 GLN A O 1
ATOM 1630 N N . LEU A 1 207 ? -2.268 -11.918 -2.262 1.00 96.38 207 LEU A N 1
ATOM 1631 C CA . LEU A 1 207 ? -1.891 -10.538 -1.954 1.00 96.38 207 LEU A CA 1
ATOM 1632 C C . LEU A 1 207 ? -2.013 -10.230 -0.471 1.00 96.38 207 LEU A C 1
ATOM 1634 O O . LEU A 1 207 ? -1.106 -9.652 0.109 1.00 96.38 207 LEU A O 1
ATOM 1638 N N . SER A 1 208 ? -3.112 -10.645 0.160 1.00 97.88 208 SER A N 1
ATOM 1639 C CA . SER A 1 208 ? -3.323 -10.425 1.589 1.00 97.88 208 SER A CA 1
ATOM 1640 C C . SER A 1 208 ? -2.275 -11.136 2.453 1.00 97.88 208 SER A C 1
ATOM 1642 O O . SER A 1 208 ? -1.894 -10.609 3.497 1.00 97.88 208 SER A O 1
ATOM 1644 N N . ARG A 1 209 ? -1.768 -12.309 2.036 1.00 98.25 209 ARG A N 1
ATOM 1645 C CA . ARG A 1 209 ? -0.639 -12.971 2.722 1.00 98.25 209 ARG A CA 1
ATOM 1646 C C . ARG A 1 209 ? 0.657 -12.193 2.541 1.00 98.25 209 ARG A C 1
ATOM 1648 O O . ARG A 1 209 ? 1.374 -11.988 3.514 1.00 98.25 209 ARG A O 1
ATOM 1655 N N . LEU A 1 210 ? 0.923 -11.728 1.325 1.00 97.88 210 LEU A N 1
ATOM 1656 C CA . LEU A 1 210 ? 2.101 -10.923 1.032 1.00 97.88 210 LEU A CA 1
ATOM 1657 C C . LEU A 1 210 ? 2.080 -9.586 1.798 1.00 97.88 210 LEU A C 1
ATOM 1659 O O . LEU A 1 210 ? 3.069 -9.222 2.429 1.00 97.88 210 LEU A O 1
ATOM 1663 N N . GLN A 1 211 ? 0.930 -8.911 1.847 1.00 98.00 211 GLN A N 1
ATOM 1664 C CA . GLN A 1 211 ? 0.718 -7.700 2.642 1.00 98.00 211 GLN A CA 1
ATOM 1665 C C . GLN A 1 211 ? 0.938 -7.954 4.135 1.00 98.00 211 GLN A C 1
ATOM 1667 O O . GLN A 1 211 ? 1.545 -7.131 4.817 1.00 98.00 211 GLN A O 1
ATOM 1672 N N . LEU A 1 212 ? 0.496 -9.104 4.653 1.00 98.50 212 LEU A N 1
ATOM 1673 C CA . LEU A 1 212 ? 0.781 -9.495 6.031 1.00 98.50 212 LEU A CA 1
ATOM 1674 C C . LEU A 1 212 ? 2.294 -9.646 6.278 1.00 98.50 212 LEU A C 1
ATOM 1676 O O . LEU A 1 212 ? 2.777 -9.219 7.327 1.00 98.50 212 LEU A O 1
ATOM 1680 N N . SER A 1 213 ? 3.051 -10.195 5.324 1.00 98.44 213 SER A N 1
ATOM 1681 C CA . SER A 1 213 ? 4.519 -10.247 5.400 1.00 98.44 213 SER A CA 1
ATOM 1682 C C . SER A 1 213 ? 5.142 -8.844 5.400 1.00 98.44 213 SER A C 1
ATOM 1684 O O . SER A 1 213 ? 6.004 -8.573 6.235 1.00 98.44 213 SER A O 1
ATOM 1686 N N . TRP A 1 214 ? 4.660 -7.923 4.553 1.00 98.25 214 TRP A N 1
ATOM 1687 C CA . TRP A 1 214 ? 5.106 -6.520 4.558 1.00 98.25 214 TRP A CA 1
ATOM 1688 C C . TRP A 1 214 ? 4.834 -5.824 5.889 1.00 98.25 214 TRP A C 1
ATOM 1690 O O . TRP A 1 214 ? 5.716 -5.156 6.417 1.00 98.25 214 TRP A O 1
ATOM 1700 N N . LEU A 1 215 ? 3.637 -5.996 6.455 1.00 98.12 215 LEU A N 1
ATOM 1701 C CA . LEU A 1 215 ? 3.262 -5.381 7.729 1.00 98.12 215 LEU A CA 1
ATOM 1702 C C . LEU A 1 215 ? 4.093 -5.915 8.896 1.00 98.12 215 LEU A C 1
ATOM 1704 O O . LEU A 1 215 ? 4.455 -5.154 9.788 1.00 98.12 215 LEU A O 1
ATOM 1708 N N . ARG A 1 216 ? 4.407 -7.214 8.902 1.00 98.25 216 ARG A N 1
ATOM 1709 C CA . ARG A 1 216 ? 5.258 -7.811 9.939 1.00 98.25 216 ARG A CA 1
ATOM 1710 C C . ARG A 1 216 ? 6.680 -7.261 9.884 1.00 98.25 216 ARG A C 1
ATOM 1712 O O . ARG A 1 216 ? 7.178 -6.860 10.929 1.00 98.25 216 ARG A O 1
ATOM 1719 N N . ALA A 1 217 ? 7.271 -7.172 8.692 1.00 98.06 217 ALA A N 1
ATOM 1720 C CA . ALA A 1 217 ? 8.576 -6.537 8.505 1.00 98.06 217 ALA A CA 1
ATOM 1721 C C . ALA A 1 217 ? 8.541 -5.050 8.905 1.00 98.06 217 ALA A C 1
ATOM 1723 O O . ALA A 1 217 ? 9.353 -4.593 9.702 1.00 98.06 217 ALA A O 1
ATOM 1724 N N . ALA A 1 218 ? 7.518 -4.311 8.466 1.00 97.06 218 ALA A N 1
ATOM 1725 C CA . ALA A 1 218 ? 7.336 -2.908 8.827 1.00 97.06 218 ALA A CA 1
ATOM 1726 C C . ALA A 1 218 ? 7.191 -2.680 10.338 1.00 97.06 218 ALA A C 1
ATOM 1728 O O . ALA A 1 218 ? 7.700 -1.694 10.864 1.00 97.06 218 ALA A O 1
ATOM 1729 N N . ARG A 1 219 ? 6.527 -3.592 11.057 1.00 97.38 219 ARG A N 1
ATOM 1730 C CA . ARG A 1 219 ? 6.407 -3.523 12.518 1.00 97.38 219 ARG A CA 1
ATOM 1731 C C . ARG A 1 219 ? 7.760 -3.643 13.220 1.00 97.38 219 ARG A C 1
ATOM 1733 O O . ARG A 1 219 ? 7.945 -3.017 14.259 1.00 97.38 219 ARG A O 1
ATOM 1740 N N . GLU A 1 220 ? 8.682 -4.435 12.678 1.00 97.06 220 GLU A N 1
ATOM 1741 C CA . GLU A 1 220 ? 10.039 -4.579 13.220 1.00 97.06 220 GLU A CA 1
ATOM 1742 C C . GLU A 1 220 ? 10.892 -3.324 12.972 1.00 97.06 220 GLU A C 1
ATOM 1744 O O . GLU A 1 220 ? 11.719 -2.970 13.811 1.00 97.06 220 GLU A O 1
ATOM 1749 N N . GLU A 1 221 ? 10.646 -2.613 11.869 1.00 95.44 221 GLU A N 1
ATOM 1750 C CA . GLU A 1 221 ? 11.342 -1.369 11.508 1.00 95.44 221 GLU A CA 1
ATOM 1751 C C . GLU A 1 221 ? 10.776 -0.116 12.198 1.00 95.44 221 GLU A C 1
ATOM 1753 O O . GLU A 1 221 ? 11.513 0.835 12.465 1.00 95.44 221 GLU A O 1
ATOM 1758 N N . GLY A 1 222 ? 9.479 -0.106 12.523 1.00 92.19 222 GLY A N 1
ATOM 1759 C CA . GLY A 1 222 ? 8.836 0.920 13.344 1.00 92.19 222 GLY A CA 1
ATOM 1760 C C . GLY A 1 222 ? 7.724 1.718 12.652 1.00 92.19 222 GLY A C 1
ATOM 1761 O O . GLY A 1 222 ? 7.176 1.352 11.613 1.00 92.19 222 GLY A O 1
ATOM 1762 N N . GLY A 1 223 ? 7.342 2.836 13.282 1.00 86.06 223 GLY A N 1
ATOM 1763 C CA . GLY A 1 223 ? 6.086 3.537 12.993 1.00 86.06 223 GLY A CA 1
ATOM 1764 C C . GLY A 1 223 ? 5.930 4.047 11.556 1.00 86.06 223 GLY A C 1
ATOM 1765 O O . GLY A 1 223 ? 4.836 3.944 11.007 1.00 86.06 223 GLY A O 1
ATOM 1766 N N . THR A 1 224 ? 6.993 4.569 10.932 1.00 91.25 224 THR A N 1
ATOM 1767 C CA . THR A 1 224 ? 6.914 5.104 9.559 1.00 91.25 224 THR A CA 1
ATOM 1768 C C . THR A 1 224 ? 6.629 4.002 8.542 1.00 91.25 224 THR A C 1
ATOM 1770 O O . THR A 1 224 ? 5.636 4.107 7.830 1.00 91.25 224 THR A O 1
ATOM 1773 N N . ALA A 1 225 ? 7.396 2.906 8.540 1.00 94.12 225 ALA A N 1
ATOM 1774 C CA . ALA A 1 225 ? 7.154 1.776 7.640 1.00 94.12 225 ALA A CA 1
ATOM 1775 C C . ALA A 1 225 ? 5.734 1.210 7.817 1.00 94.12 225 ALA A C 1
ATOM 1777 O O . ALA A 1 225 ? 5.029 0.943 6.846 1.00 94.12 225 ALA A O 1
ATOM 1778 N N . CYS A 1 226 ? 5.263 1.092 9.062 1.00 95.31 226 CYS A N 1
ATOM 1779 C CA . CYS A 1 226 ? 3.898 0.652 9.350 1.00 95.31 226 CYS A CA 1
ATOM 1780 C C . CYS A 1 226 ? 2.828 1.570 8.732 1.00 95.31 226 CYS A C 1
ATOM 1782 O O . CYS A 1 226 ? 1.841 1.080 8.171 1.00 95.31 226 CYS A O 1
ATOM 1784 N N . ARG A 1 227 ? 3.002 2.896 8.814 1.00 94.31 227 ARG A N 1
ATOM 1785 C CA . ARG A 1 227 ? 2.086 3.848 8.164 1.00 94.31 227 ARG A CA 1
ATOM 1786 C C . ARG A 1 227 ? 2.102 3.678 6.649 1.00 94.31 227 ARG A C 1
ATOM 1788 O O . ARG A 1 227 ? 1.033 3.578 6.058 1.00 94.31 227 ARG A O 1
ATOM 1795 N N . GLU A 1 228 ? 3.281 3.558 6.050 1.00 94.31 228 GLU A N 1
ATOM 1796 C CA . GLU A 1 228 ? 3.422 3.399 4.601 1.00 94.31 228 GLU A CA 1
ATOM 1797 C C . GLU A 1 228 ? 2.733 2.131 4.081 1.00 94.31 228 GLU A C 1
ATOM 1799 O O . GLU A 1 228 ? 1.975 2.187 3.113 1.00 94.31 228 GLU A O 1
ATOM 1804 N N . VAL A 1 229 ? 2.920 0.990 4.754 1.00 96.31 229 VAL A N 1
ATOM 1805 C CA . VAL A 1 229 ? 2.290 -0.274 4.337 1.00 96.31 229 VAL A CA 1
ATOM 1806 C C . VAL A 1 229 ? 0.777 -0.252 4.562 1.00 96.31 229 VAL A C 1
ATOM 1808 O O . VAL A 1 229 ? 0.027 -0.720 3.710 1.00 96.31 229 VAL A O 1
ATOM 1811 N N . THR A 1 230 ? 0.294 0.289 5.687 1.00 95.44 230 THR A N 1
ATOM 1812 C CA . THR A 1 230 ? -1.158 0.370 5.964 1.00 95.44 230 THR A CA 1
ATOM 1813 C C . THR A 1 230 ? -1.883 1.454 5.158 1.00 95.44 230 THR A C 1
ATOM 1815 O O . THR A 1 230 ? -3.114 1.429 5.081 1.00 95.44 230 THR A O 1
ATOM 1818 N N . GLY A 1 231 ? -1.143 2.418 4.603 1.00 92.88 231 GLY A N 1
ATOM 1819 C CA . GLY A 1 231 ? -1.625 3.448 3.679 1.00 92.88 231 GLY A CA 1
ATOM 1820 C C . GLY A 1 231 ? -1.411 3.110 2.200 1.00 92.88 231 GLY A C 1
ATOM 1821 O O . GLY A 1 231 ? -1.921 3.826 1.344 1.00 92.88 231 GLY A O 1
ATOM 1822 N N . HIS A 1 232 ? -0.687 2.023 1.905 1.00 93.75 232 HIS A N 1
ATOM 1823 C CA . HIS A 1 232 ? -0.330 1.561 0.556 1.00 93.75 232 HIS A CA 1
ATOM 1824 C C . HIS A 1 232 ? 0.488 2.577 -0.265 1.00 93.75 232 HIS A C 1
ATOM 1826 O O . HIS A 1 232 ? 0.414 2.563 -1.490 1.00 93.75 232 HIS A O 1
ATOM 1832 N N . SER A 1 233 ? 1.250 3.457 0.394 1.00 88.25 233 SER A N 1
ATOM 1833 C CA . SER A 1 233 ? 1.984 4.561 -0.243 1.00 88.25 233 SER A CA 1
ATOM 1834 C C . SER A 1 233 ? 3.455 4.243 -0.522 1.00 88.25 233 SER A C 1
ATOM 1836 O O . SER A 1 233 ? 3.935 4.522 -1.617 1.00 88.25 233 SER A O 1
ATOM 1838 N N . TYR A 1 234 ? 4.146 3.610 0.432 1.00 90.62 234 TYR A N 1
ATOM 1839 C CA . TYR A 1 234 ? 5.543 3.164 0.320 1.00 90.62 234 TYR A CA 1
ATOM 1840 C C . TYR A 1 234 ? 6.566 4.260 -0.053 1.00 90.62 234 TYR A C 1
ATOM 1842 O O . TYR A 1 234 ? 7.639 3.930 -0.554 1.00 90.62 234 TYR A O 1
ATOM 1850 N N . PHE A 1 235 ? 6.280 5.548 0.160 1.00 83.75 235 PHE A N 1
ATOM 1851 C CA . PHE A 1 235 ? 7.177 6.641 -0.248 1.00 83.75 235 PHE A CA 1
ATOM 1852 C C . PHE A 1 235 ? 8.319 6.860 0.746 1.00 83.75 235 PHE A C 1
ATOM 1854 O O . PHE A 1 235 ? 9.463 7.022 0.337 1.00 83.75 235 PHE A O 1
ATOM 1861 N N . ASP A 1 236 ? 8.012 6.807 2.044 1.00 83.88 236 ASP A N 1
ATOM 1862 C CA . ASP A 1 236 ? 8.956 7.148 3.120 1.00 83.88 236 ASP A CA 1
ATOM 1863 C C . ASP A 1 236 ? 9.410 5.915 3.929 1.00 83.88 236 ASP A C 1
ATOM 1865 O O . ASP A 1 236 ? 9.905 6.026 5.054 1.00 83.88 236 ASP A O 1
ATOM 1869 N N . GLY A 1 237 ? 9.206 4.711 3.387 1.00 82.38 237 GLY A N 1
ATOM 1870 C CA . GLY A 1 237 ? 9.517 3.464 4.083 1.00 82.38 237 GLY A CA 1
ATOM 1871 C C . GLY A 1 237 ? 9.048 2.225 3.331 1.00 82.38 237 GLY A C 1
ATOM 1872 O O . GLY A 1 237 ? 7.863 1.886 3.331 1.00 82.38 237 GLY A O 1
ATOM 1873 N N . VAL A 1 238 ? 9.998 1.515 2.724 1.00 92.44 238 VAL A N 1
ATOM 1874 C CA . VAL A 1 238 ? 9.762 0.227 2.070 1.00 92.44 238 VAL A CA 1
ATOM 1875 C C . VAL A 1 238 ? 10.351 -0.868 2.955 1.00 92.44 238 VAL A C 1
ATOM 1877 O O . VAL A 1 238 ? 11.569 -1.032 2.953 1.00 92.44 238 VAL A O 1
ATOM 1880 N N . PRO A 1 239 ? 9.530 -1.656 3.675 1.00 95.88 239 PRO A N 1
ATOM 1881 C CA . PRO A 1 239 ? 10.079 -2.627 4.607 1.00 95.88 239 PRO A CA 1
ATOM 1882 C C . PRO A 1 239 ? 10.921 -3.685 3.893 1.00 95.88 239 PRO A C 1
ATOM 1884 O O . PRO A 1 239 ? 10.524 -4.224 2.842 1.00 95.88 239 PRO A O 1
ATOM 1887 N N . MET A 1 240 ? 12.077 -3.978 4.477 1.00 95.88 240 MET A N 1
ATOM 1888 C CA . MET A 1 240 ? 13.002 -5.015 4.059 1.00 95.88 240 MET A CA 1
ATOM 1889 C C . MET A 1 240 ? 12.433 -6.379 4.432 1.00 95.88 240 MET A C 1
ATOM 1891 O O . MET A 1 240 ? 12.206 -6.705 5.593 1.00 95.88 240 MET A O 1
ATOM 1895 N N . LEU A 1 241 ? 12.202 -7.204 3.417 1.00 97.31 241 LEU A N 1
ATOM 1896 C CA . LEU A 1 241 ? 11.730 -8.563 3.621 1.00 97.31 241 LEU A CA 1
ATOM 1897 C C . LEU A 1 241 ? 12.892 -9.510 3.897 1.00 97.31 241 LEU A C 1
ATOM 1899 O O . LEU A 1 241 ? 13.975 -9.373 3.322 1.00 97.31 241 LEU A O 1
ATOM 1903 N N . ASP A 1 242 ? 12.627 -10.535 4.705 1.00 97.44 242 ASP A N 1
ATOM 1904 C CA . ASP A 1 242 ? 13.507 -11.692 4.750 1.00 97.44 242 ASP A CA 1
ATOM 1905 C C . ASP A 1 242 ? 13.559 -12.399 3.381 1.00 97.44 242 ASP A C 1
ATOM 1907 O O . ASP A 1 242 ? 12.748 -12.170 2.477 1.00 97.44 242 ASP A O 1
ATOM 1911 N N . LYS A 1 243 ? 14.536 -13.293 3.216 1.00 97.00 243 LYS A N 1
ATOM 1912 C CA . LYS A 1 243 ? 14.767 -13.980 1.940 1.00 97.00 243 LYS A CA 1
ATOM 1913 C C . LYS A 1 243 ? 13.556 -14.794 1.465 1.00 97.00 243 LYS A C 1
ATOM 1915 O O . LYS A 1 243 ? 13.351 -14.913 0.257 1.00 97.00 243 LYS A O 1
ATOM 1920 N N . ALA A 1 244 ? 12.792 -15.389 2.380 1.00 97.00 244 ALA A N 1
ATOM 1921 C CA . ALA A 1 244 ? 11.651 -16.224 2.022 1.00 97.00 244 ALA A CA 1
ATOM 1922 C C . ALA A 1 244 ? 10.487 -15.357 1.525 1.00 97.00 244 ALA A C 1
ATOM 1924 O O . ALA A 1 244 ? 9.970 -15.607 0.437 1.00 97.00 244 ALA A O 1
ATOM 1925 N N . ALA A 1 245 ? 10.149 -14.299 2.264 1.00 97.06 245 ALA A N 1
ATOM 1926 C CA . ALA A 1 245 ? 9.106 -13.350 1.893 1.00 97.06 245 ALA A CA 1
ATOM 1927 C C . ALA A 1 245 ? 9.459 -12.573 0.615 1.00 97.06 245 ALA A C 1
ATOM 1929 O O . ALA A 1 245 ? 8.597 -12.380 -0.239 1.00 97.06 245 ALA A O 1
ATOM 1930 N N . LEU A 1 246 ? 10.727 -12.188 0.427 1.00 98.00 246 LEU A N 1
ATOM 1931 C CA . LEU A 1 246 ? 11.182 -11.559 -0.816 1.00 98.00 246 LEU A CA 1
ATOM 1932 C C . LEU A 1 246 ? 11.036 -12.514 -2.008 1.00 98.00 246 LEU A C 1
ATOM 1934 O O . LEU A 1 246 ? 10.566 -12.117 -3.070 1.00 98.00 246 LEU A O 1
ATOM 1938 N N . SER A 1 247 ? 11.404 -13.786 -1.842 1.00 97.50 247 SER A N 1
ATOM 1939 C CA . SER A 1 247 ? 11.239 -14.782 -2.904 1.00 97.50 247 SER A CA 1
ATOM 1940 C C . SER A 1 247 ? 9.766 -15.003 -3.270 1.00 97.50 247 SER A C 1
ATOM 1942 O O . SER A 1 247 ? 9.468 -15.252 -4.441 1.00 97.50 247 SER A O 1
ATOM 1944 N N . GLU A 1 248 ? 8.857 -14.944 -2.293 1.00 97.19 248 GLU A N 1
ATOM 1945 C CA . GLU A 1 248 ? 7.408 -15.005 -2.518 1.00 97.19 248 GLU A CA 1
ATOM 1946 C C . GLU A 1 248 ? 6.903 -13.758 -3.260 1.00 97.19 248 GLU A C 1
ATOM 1948 O O . GLU A 1 248 ? 6.232 -13.903 -4.282 1.00 97.19 248 GLU A O 1
ATOM 1953 N N . GLU A 1 249 ? 7.298 -12.553 -2.827 1.00 98.12 249 GLU A N 1
ATOM 1954 C CA . GLU A 1 249 ? 6.990 -11.281 -3.506 1.00 98.12 249 GLU A CA 1
ATOM 1955 C C . GLU A 1 249 ? 7.384 -11.337 -4.986 1.00 98.12 249 GLU A C 1
ATOM 1957 O O . GLU A 1 249 ? 6.556 -11.107 -5.867 1.00 98.12 249 GLU A O 1
ATOM 1962 N N . GLN A 1 250 ? 8.630 -11.724 -5.265 1.00 98.06 250 GLN A N 1
ATOM 1963 C CA . GLN A 1 250 ? 9.153 -11.830 -6.625 1.00 98.06 250 GLN A CA 1
ATOM 1964 C C . GLN A 1 250 ? 8.377 -12.859 -7.461 1.00 98.06 250 GLN A C 1
ATOM 1966 O O . GLN A 1 250 ? 8.189 -12.672 -8.664 1.00 98.06 250 GLN A O 1
ATOM 1971 N N . ALA A 1 251 ? 7.941 -13.971 -6.859 1.00 96.50 251 ALA A N 1
ATOM 1972 C CA . ALA A 1 251 ? 7.153 -14.984 -7.556 1.00 96.50 251 ALA A CA 1
ATOM 1973 C C . ALA A 1 251 ? 5.773 -14.463 -7.957 1.00 96.50 251 ALA A C 1
ATOM 1975 O O . ALA A 1 251 ? 5.409 -14.588 -9.128 1.00 96.50 251 ALA A O 1
ATOM 1976 N N . ILE A 1 252 ? 5.069 -13.823 -7.022 1.00 96.06 252 ILE A N 1
ATOM 1977 C CA . ILE A 1 252 ? 3.763 -13.208 -7.268 1.00 96.06 252 ILE A CA 1
ATOM 1978 C C . ILE A 1 252 ? 3.899 -12.102 -8.322 1.00 96.06 252 ILE A C 1
ATOM 1980 O O . ILE A 1 252 ? 3.153 -12.087 -9.297 1.00 96.06 252 ILE A O 1
ATOM 1984 N N . ALA A 1 253 ? 4.905 -11.230 -8.203 1.00 96.06 253 ALA A N 1
ATOM 1985 C CA . ALA A 1 253 ? 5.148 -10.153 -9.160 1.00 96.06 253 ALA A CA 1
ATOM 1986 C C . ALA A 1 253 ? 5.359 -10.676 -10.594 1.00 96.06 253 ALA A C 1
ATOM 1988 O O . ALA A 1 253 ? 4.771 -10.149 -11.540 1.00 96.06 253 ALA A O 1
ATOM 1989 N N . ARG A 1 254 ? 6.145 -11.750 -10.771 1.00 95.19 254 ARG A N 1
ATOM 1990 C CA . ARG A 1 254 ? 6.354 -12.392 -12.085 1.00 95.19 254 ARG A CA 1
ATOM 1991 C C . ARG A 1 254 ? 5.087 -13.017 -12.663 1.00 95.19 254 ARG A C 1
ATOM 1993 O O . ARG A 1 254 ? 4.914 -13.016 -13.879 1.00 95.19 254 ARG A O 1
ATOM 2000 N N . GLU A 1 255 ? 4.257 -13.624 -11.825 1.00 93.25 255 GLU A N 1
ATOM 2001 C CA . GLU A 1 255 ? 2.996 -14.226 -12.263 1.00 93.25 255 GLU A CA 1
ATOM 2002 C C . GLU A 1 255 ? 2.002 -13.145 -12.692 1.00 93.25 255 GLU A C 1
ATOM 2004 O O . GLU A 1 255 ? 1.346 -13.239 -13.734 1.00 93.25 255 GLU A O 1
ATOM 2009 N N . TRP A 1 256 ? 1.930 -12.079 -11.905 1.00 91.44 256 TRP A N 1
ATOM 2010 C CA . TRP A 1 256 ? 0.947 -11.034 -12.097 1.00 91.44 256 TRP A CA 1
ATOM 2011 C C . TRP A 1 256 ? 1.273 -10.147 -13.275 1.00 91.44 256 TRP A C 1
ATOM 2013 O O . TRP A 1 256 ? 0.372 -9.853 -14.054 1.00 91.44 256 TRP A O 1
ATOM 2023 N N . ILE A 1 257 ? 2.542 -9.774 -13.471 1.00 89.69 257 ILE A N 1
ATOM 2024 C CA . ILE A 1 257 ? 2.947 -8.887 -14.572 1.00 89.69 257 ILE A CA 1
ATOM 2025 C C . ILE A 1 257 ? 2.520 -9.405 -15.949 1.00 89.69 257 ILE A C 1
ATOM 2027 O O . ILE A 1 257 ? 2.307 -8.618 -16.863 1.00 89.69 257 ILE A O 1
ATOM 2031 N N . ALA A 1 258 ? 2.350 -10.721 -16.086 1.00 83.12 258 ALA A N 1
ATOM 2032 C CA . ALA A 1 258 ? 1.877 -11.359 -17.308 1.00 83.12 258 ALA A CA 1
ATOM 2033 C C . AL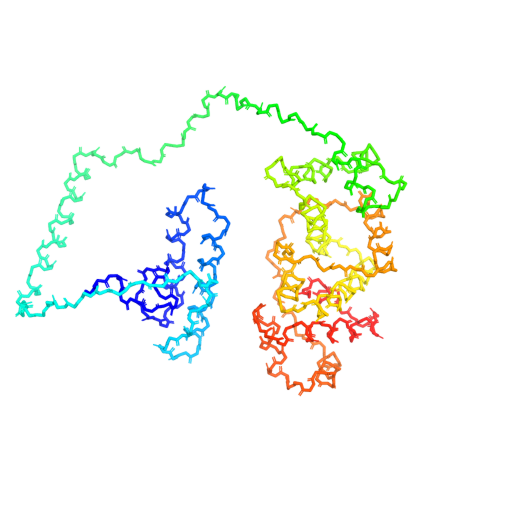A A 1 258 ? 0.344 -11.475 -17.419 1.00 83.12 258 ALA A C 1
ATOM 2035 O O . ALA A 1 258 ? -0.156 -11.746 -18.509 1.00 83.12 258 ALA A O 1
ATOM 2036 N N . SER A 1 259 ? -0.396 -11.345 -16.317 1.00 80.69 259 SER A N 1
ATOM 2037 C CA . SER A 1 259 ? -1.819 -11.709 -16.229 1.00 80.69 259 SER A CA 1
ATOM 2038 C C . SER A 1 259 ? -2.748 -10.558 -15.845 1.00 80.69 259 SER A C 1
ATOM 2040 O O . SER A 1 259 ? -3.937 -10.615 -16.159 1.00 80.69 259 SER A O 1
ATOM 2042 N N . ILE A 1 260 ? -2.229 -9.517 -15.197 1.00 78.12 260 ILE A N 1
ATOM 2043 C CA . ILE A 1 260 ? -3.009 -8.392 -14.685 1.00 78.12 260 ILE A CA 1
ATOM 2044 C C . ILE A 1 260 ? -2.607 -7.125 -15.431 1.00 78.12 260 ILE A C 1
ATOM 2046 O O . ILE A 1 260 ? -1.431 -6.836 -15.645 1.00 78.12 260 ILE A O 1
ATOM 2050 N N . ASP A 1 261 ? -3.613 -6.360 -15.838 1.00 77.38 261 ASP A N 1
ATOM 2051 C CA . ASP A 1 261 ? -3.426 -5.009 -16.348 1.00 77.38 261 ASP A CA 1
ATOM 2052 C C . ASP A 1 261 ? -3.111 -4.093 -15.154 1.00 77.38 261 ASP A C 1
ATOM 2054 O O . ASP A 1 261 ? -4.010 -3.709 -14.409 1.00 77.38 261 ASP A O 1
ATOM 2058 N N . PHE A 1 262 ? -1.821 -3.823 -14.924 1.00 70.75 262 PHE A N 1
ATOM 2059 C CA . PHE A 1 262 ? -1.319 -3.001 -13.810 1.00 70.75 262 PHE A CA 1
ATOM 2060 C C . PHE A 1 262 ? -1.665 -1.516 -13.940 1.00 70.75 262 PHE A C 1
ATOM 2062 O O . PHE A 1 262 ? -1.408 -0.758 -13.007 1.00 70.75 262 PHE A O 1
ATOM 2069 N N . VAL A 1 263 ? -2.219 -1.079 -15.075 1.00 64.75 263 VAL A N 1
ATOM 2070 C CA . VAL A 1 263 ? -2.606 0.318 -15.252 1.00 64.75 263 VAL A CA 1
ATOM 2071 C C . VAL A 1 263 ? -3.823 0.584 -14.363 1.00 64.75 263 VAL A C 1
ATOM 2073 O O . VAL A 1 263 ? -4.878 -0.014 -14.605 1.00 64.75 263 VAL A O 1
ATOM 2076 N N . PRO A 1 264 ? -3.718 1.462 -13.343 1.00 59.56 264 PRO A N 1
ATOM 2077 C CA . PRO A 1 264 ? -4.831 1.757 -12.457 1.00 59.56 264 PRO A CA 1
ATOM 2078 C C . PRO A 1 264 ? -5.971 2.347 -13.282 1.00 59.56 264 PRO A C 1
ATOM 2080 O O . PRO A 1 264 ? -5.957 3.514 -13.673 1.00 59.56 264 PRO A O 1
ATOM 2083 N N . LYS A 1 265 ? -6.984 1.536 -13.570 1.00 64.31 265 LYS A N 1
ATOM 2084 C CA . LYS A 1 265 ? -8.260 2.059 -14.046 1.00 64.31 265 LYS A CA 1
ATOM 2085 C C . LYS A 1 265 ? -8.851 2.764 -12.846 1.00 64.31 265 LYS A C 1
ATOM 2087 O O . LYS A 1 265 ? -8.996 2.126 -11.804 1.00 64.31 265 LYS A O 1
ATOM 2092 N N . GLY A 1 266 ? -9.090 4.073 -12.971 1.00 58.22 266 GLY A N 1
ATOM 2093 C CA . GLY A 1 266 ? -9.660 4.883 -11.899 1.00 58.22 266 GLY A CA 1
ATOM 2094 C C . GLY A 1 266 ? -10.794 4.105 -11.245 1.00 58.22 266 GLY A C 1
ATOM 2095 O O . GLY A 1 266 ? -11.777 3.776 -11.905 1.00 58.22 266 GLY A O 1
ATOM 2096 N N . VAL A 1 267 ? -10.587 3.692 -9.996 1.00 57.38 267 VAL A N 1
ATOM 2097 C CA . VAL A 1 267 ? -11.578 2.895 -9.285 1.00 57.38 267 VAL A CA 1
ATOM 2098 C C . VAL A 1 267 ? -12.693 3.868 -8.938 1.00 57.38 267 VAL A C 1
ATOM 2100 O O . VAL A 1 267 ? -12.459 4.828 -8.200 1.00 57.38 267 VAL A O 1
ATOM 2103 N N . ASP A 1 268 ? -13.883 3.656 -9.501 1.00 59.78 268 ASP A N 1
ATOM 2104 C CA . ASP A 1 268 ? -15.082 4.370 -9.068 1.00 59.78 268 ASP A CA 1
ATOM 2105 C C . ASP A 1 268 ? -15.178 4.246 -7.545 1.00 59.78 268 ASP A C 1
ATOM 2107 O O . ASP A 1 268 ? -14.986 3.150 -7.019 1.00 59.78 268 ASP A O 1
ATOM 2111 N N . ASN A 1 269 ? -15.389 5.381 -6.864 1.00 54.47 269 ASN A N 1
ATOM 2112 C CA . ASN A 1 269 ? -15.303 5.555 -5.408 1.00 54.47 269 ASN A CA 1
ATOM 2113 C C . ASN A 1 269 ? -15.469 4.244 -4.620 1.00 54.47 269 ASN A C 1
ATOM 2115 O O . ASN A 1 269 ? -16.533 3.624 -4.737 1.00 54.47 269 ASN A O 1
ATOM 2119 N N . PRO A 1 270 ? -14.471 3.836 -3.808 1.00 59.22 270 PRO A N 1
ATOM 2120 C CA . PRO A 1 270 ? -14.530 2.568 -3.100 1.00 59.22 270 PRO A CA 1
ATOM 2121 C C . PRO A 1 270 ? -15.846 2.480 -2.331 1.00 59.22 270 PRO A C 1
ATOM 2123 O O . PRO A 1 270 ? -16.233 3.414 -1.623 1.00 59.22 270 PRO A O 1
ATOM 2126 N N . GLU A 1 271 ? -16.553 1.367 -2.531 1.00 60.22 271 GLU A N 1
ATOM 2127 C CA . GLU A 1 271 ? -17.813 1.089 -1.854 1.00 60.22 271 GLU A CA 1
ATOM 2128 C C . GLU A 1 271 ? -17.626 1.331 -0.341 1.00 60.22 271 GLU A C 1
ATOM 2130 O O . GLU A 1 271 ? -16.569 0.971 0.195 1.00 60.22 271 GLU A O 1
ATOM 2135 N N . PRO A 1 272 ? -18.593 1.962 0.358 1.00 64.69 272 PRO A N 1
ATOM 2136 C CA . PRO A 1 272 ? -18.455 2.273 1.777 1.00 64.69 272 PRO A CA 1
ATOM 2137 C C . PRO A 1 272 ? -17.954 1.061 2.565 1.00 64.69 272 PRO A C 1
ATOM 2139 O O . PRO A 1 272 ? -18.449 -0.051 2.356 1.00 64.69 272 PRO A O 1
ATOM 2142 N N . GLN A 1 273 ? -16.985 1.276 3.466 1.00 65.69 273 GLN A N 1
ATOM 2143 C CA . GLN A 1 273 ? -16.420 0.213 4.304 1.00 65.69 273 GLN A CA 1
ATOM 2144 C C . GLN A 1 273 ? -17.549 -0.624 4.916 1.00 65.69 273 GLN A C 1
ATOM 2146 O O . GLN A 1 273 ? -18.356 -0.137 5.712 1.00 65.69 273 GLN A O 1
ATOM 2151 N N . ARG A 1 274 ? -17.625 -1.898 4.515 1.00 77.31 274 ARG A N 1
ATOM 2152 C CA . ARG A 1 274 ? -18.598 -2.834 5.082 1.00 77.31 274 ARG A CA 1
ATOM 2153 C C . ARG A 1 274 ? -18.197 -3.162 6.512 1.00 77.31 274 ARG A C 1
ATOM 2155 O O . ARG A 1 274 ? -17.015 -3.287 6.824 1.00 77.31 274 ARG A O 1
ATOM 2162 N N . ALA A 1 275 ? -19.200 -3.349 7.364 1.00 88.88 275 ALA A N 1
ATOM 2163 C CA . ALA A 1 275 ? -18.989 -3.754 8.745 1.00 88.88 275 ALA A CA 1
ATOM 2164 C C . ALA A 1 275 ? -18.131 -5.029 8.825 1.00 88.88 275 ALA A C 1
ATOM 2166 O O . ALA A 1 275 ? -18.362 -5.998 8.094 1.00 88.88 275 ALA A O 1
ATOM 2167 N N . LEU A 1 276 ? -17.157 -5.026 9.736 1.00 93.88 276 LEU A N 1
ATOM 2168 C CA . LEU A 1 276 ? -16.313 -6.186 10.002 1.00 93.88 276 LEU A CA 1
ATOM 2169 C C . LEU A 1 276 ? -17.172 -7.364 10.490 1.00 93.88 276 LEU A C 1
ATOM 2171 O O . LEU A 1 276 ? -18.020 -7.173 11.369 1.00 93.88 276 LEU A O 1
ATOM 2175 N N . PRO A 1 277 ? -16.955 -8.593 9.983 1.00 95.88 277 PRO A N 1
ATOM 2176 C CA . PRO A 1 277 ? -17.611 -9.767 10.536 1.00 95.88 277 PRO A CA 1
ATOM 2177 C C . PRO A 1 277 ? -17.333 -9.891 12.040 1.00 95.88 277 PRO A C 1
ATOM 2179 O O . PRO A 1 277 ? -16.216 -9.659 12.507 1.00 95.88 277 PRO A O 1
ATOM 2182 N N . THR A 1 278 ? -18.339 -10.302 12.813 1.00 96.50 278 THR A N 1
ATOM 2183 C CA . THR A 1 278 ? -18.247 -10.384 14.284 1.00 96.50 278 THR A CA 1
ATOM 2184 C C . THR A 1 278 ? -17.103 -11.279 14.756 1.00 96.50 278 THR A C 1
ATOM 2186 O O . THR A 1 278 ? -16.414 -10.962 15.724 1.00 96.50 278 THR A O 1
ATOM 2189 N N . TRP A 1 279 ? -16.862 -12.381 14.044 1.00 97.50 279 TRP A N 1
ATOM 2190 C CA . TRP A 1 279 ? -15.769 -13.303 14.336 1.00 97.50 279 TRP A CA 1
ATOM 2191 C C . TRP A 1 279 ? -14.393 -12.663 14.116 1.00 97.50 279 TRP A C 1
ATOM 2193 O O . TRP A 1 279 ? -13.457 -12.969 14.853 1.00 97.50 279 TRP A O 1
ATOM 2203 N N . THR A 1 280 ? -14.273 -11.764 13.137 1.00 97.81 280 THR A N 1
ATOM 2204 C CA . THR A 1 280 ? -13.038 -11.038 12.838 1.00 97.81 280 THR A CA 1
ATOM 2205 C C . THR A 1 280 ? -12.766 -10.014 13.931 1.00 97.81 280 THR A C 1
ATOM 2207 O O . THR A 1 280 ? -11.675 -10.001 14.489 1.00 97.81 280 THR A O 1
ATOM 2210 N N . MET A 1 281 ? -13.783 -9.241 14.328 1.00 97.62 281 MET A N 1
ATOM 2211 C CA . MET A 1 281 ? -13.677 -8.282 15.434 1.00 97.62 281 MET A CA 1
ATOM 2212 C C . MET A 1 281 ? -13.244 -8.964 16.742 1.00 97.62 281 MET A C 1
ATOM 2214 O O . MET A 1 281 ? -12.325 -8.501 17.411 1.00 97.62 281 MET A O 1
ATOM 2218 N N . ALA A 1 282 ? -13.844 -10.111 17.077 1.00 98.06 282 ALA A N 1
ATOM 2219 C CA . ALA A 1 282 ? -13.474 -10.874 18.269 1.00 98.06 282 ALA A CA 1
ATOM 2220 C C . ALA A 1 282 ? -12.031 -11.413 18.217 1.00 98.06 282 ALA A C 1
ATOM 2222 O O . ALA A 1 282 ? -11.368 -11.501 19.252 1.00 98.06 282 ALA A O 1
ATOM 2223 N N . ALA A 1 283 ? -11.541 -11.792 17.032 1.00 98.31 283 ALA A N 1
ATOM 2224 C CA . ALA A 1 283 ? -10.162 -12.236 16.845 1.00 98.31 283 ALA A CA 1
ATOM 2225 C C . ALA A 1 283 ? -9.167 -11.075 17.002 1.00 98.31 283 ALA A C 1
ATOM 2227 O O . ALA A 1 283 ? -8.191 -11.221 17.738 1.00 98.31 283 ALA A O 1
ATOM 2228 N N . VAL A 1 284 ? -9.458 -9.920 16.391 1.00 98.44 284 VAL A N 1
ATOM 2229 C CA . VAL A 1 284 ? -8.646 -8.700 16.522 1.00 98.44 284 VAL A CA 1
ATOM 2230 C C . VAL A 1 284 ? -8.578 -8.262 17.982 1.00 98.44 284 VAL A C 1
ATOM 2232 O O . VAL A 1 284 ? -7.482 -8.135 18.513 1.00 98.44 284 VAL A O 1
ATOM 2235 N N . GLN A 1 285 ? -9.720 -8.148 18.669 1.00 98.44 285 GLN A N 1
ATOM 2236 C CA . GLN A 1 285 ? -9.776 -7.789 20.092 1.00 98.44 285 GLN A CA 1
ATOM 2237 C C . GLN A 1 285 ? -8.944 -8.733 20.968 1.00 98.44 285 GLN A C 1
ATOM 2239 O O . GLN A 1 285 ? -8.258 -8.289 21.885 1.00 98.44 285 GLN A O 1
ATOM 2244 N N . ARG A 1 286 ? -8.980 -10.044 20.701 1.00 98.50 286 ARG A N 1
ATOM 2245 C CA . ARG A 1 286 ? -8.178 -11.014 21.460 1.00 98.50 286 ARG A CA 1
ATOM 2246 C C . ARG A 1 286 ? -6.677 -10.847 21.215 1.00 98.50 286 ARG A C 1
ATOM 2248 O O . ARG A 1 286 ? -5.902 -11.068 22.138 1.00 98.50 286 ARG A O 1
ATOM 2255 N N . SER A 1 287 ? -6.285 -10.515 19.987 1.00 98.38 287 SER A N 1
ATOM 2256 C CA . SER A 1 287 ? -4.883 -10.351 19.596 1.00 98.38 287 SER A CA 1
ATOM 2257 C C . SER A 1 287 ? -4.291 -9.038 20.118 1.00 98.38 287 SER A C 1
ATOM 2259 O O . SER A 1 287 ? -3.200 -9.042 20.680 1.00 98.38 287 SER A O 1
ATOM 2261 N N . THR A 1 288 ? -5.024 -7.929 19.989 1.00 98.38 288 THR A N 1
ATOM 2262 C CA . THR A 1 288 ? -4.523 -6.582 20.311 1.00 98.38 288 THR A CA 1
ATOM 2263 C C . THR A 1 288 ? -4.876 -6.114 21.722 1.00 98.38 288 THR A C 1
ATOM 2265 O O . THR A 1 288 ? -4.265 -5.178 22.228 1.00 98.38 288 THR A O 1
ATOM 2268 N N . GLY A 1 289 ? -5.879 -6.722 22.365 1.00 98.38 289 GLY A N 1
ATOM 2269 C CA . GLY A 1 289 ? -6.419 -6.272 23.652 1.00 98.38 289 GLY A CA 1
ATOM 2270 C C . GLY A 1 289 ? -7.285 -5.009 23.571 1.00 98.38 289 GLY A C 1
ATOM 2271 O O . GLY A 1 289 ? -7.770 -4.545 24.602 1.00 98.38 289 GLY A O 1
ATOM 2272 N N . LEU A 1 290 ? -7.497 -4.458 22.372 1.00 98.31 290 LEU A N 1
ATOM 2273 C CA . LEU A 1 290 ? -8.297 -3.255 22.152 1.00 98.31 290 LEU A CA 1
ATOM 2274 C C . LEU A 1 290 ? -9.793 -3.578 22.126 1.00 98.31 290 LEU A C 1
ATOM 2276 O O . LEU A 1 290 ? -10.211 -4.615 21.609 1.00 98.31 290 LEU A O 1
ATOM 2280 N N . ASP A 1 291 ? -10.616 -2.670 22.645 1.00 97.75 291 ASP A N 1
ATOM 2281 C CA . ASP A 1 291 ? -12.066 -2.773 22.495 1.00 97.75 291 ASP A CA 1
ATOM 2282 C C . ASP A 1 291 ? -12.520 -2.437 21.052 1.00 97.75 291 ASP A C 1
ATOM 2284 O O . ASP A 1 291 ? -11.765 -1.839 20.276 1.00 97.75 291 ASP A O 1
ATOM 2288 N N . PRO A 1 292 ? -13.757 -2.798 20.655 1.00 96.44 292 PRO A N 1
ATOM 2289 C CA . PRO A 1 292 ? -14.242 -2.554 19.296 1.00 96.44 292 PRO A CA 1
ATOM 2290 C C . PRO A 1 292 ? -14.263 -1.081 18.859 1.00 96.44 292 PRO A C 1
ATOM 2292 O O . PRO A 1 292 ? -14.173 -0.808 17.662 1.00 96.44 292 PRO A O 1
ATOM 2295 N N . ILE A 1 293 ? -14.406 -0.126 19.784 1.00 95.50 293 ILE A N 1
ATOM 2296 C CA . ILE A 1 293 ? -14.408 1.307 19.453 1.00 95.50 293 ILE A CA 1
ATOM 2297 C C . ILE A 1 293 ? -12.985 1.732 19.088 1.00 95.50 293 ILE A C 1
ATOM 2299 O O . ILE A 1 293 ? -12.790 2.345 18.038 1.00 95.50 293 ILE A O 1
ATOM 2303 N N . ALA A 1 294 ? -11.998 1.343 19.898 1.00 97.31 294 ALA A N 1
ATOM 2304 C CA . ALA A 1 294 ? -10.587 1.603 19.631 1.00 97.31 294 ALA A CA 1
ATOM 2305 C C . ALA A 1 294 ? -10.117 0.946 18.322 1.00 97.31 294 ALA A C 1
ATOM 2307 O O . ALA A 1 294 ? -9.465 1.600 17.516 1.00 97.31 294 ALA A O 1
ATOM 2308 N N . ILE A 1 295 ? -10.525 -0.301 18.049 1.00 96.94 295 ILE A N 1
ATOM 2309 C CA . ILE A 1 295 ? -10.204 -0.997 16.788 1.00 96.94 295 ILE A CA 1
ATOM 2310 C C . ILE A 1 295 ? -10.696 -0.202 15.573 1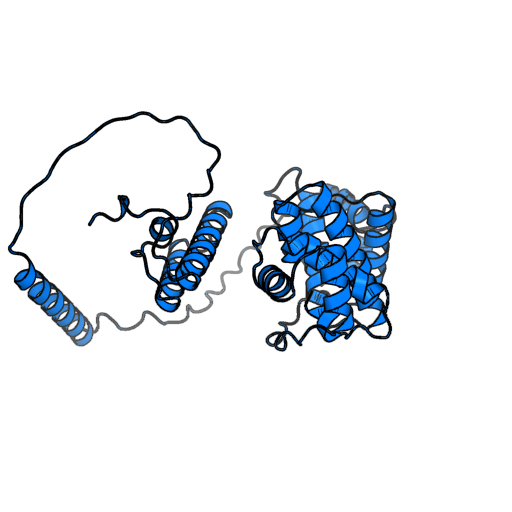.00 96.94 295 ILE A C 1
ATOM 2312 O O . ILE A 1 295 ? -9.936 0.041 14.635 1.00 96.94 295 ILE A O 1
ATOM 2316 N N . ASN A 1 296 ? -11.963 0.224 15.587 1.00 94.44 296 ASN A N 1
ATOM 2317 C CA . ASN A 1 296 ? -12.523 1.001 14.483 1.00 94.44 296 ASN A CA 1
ATOM 2318 C C . ASN A 1 296 ? -11.847 2.375 14.352 1.00 94.44 296 ASN A C 1
ATOM 2320 O O . ASN A 1 296 ? -11.594 2.818 13.233 1.00 94.44 296 ASN A O 1
ATOM 2324 N N . ALA A 1 297 ? -11.517 3.032 15.469 1.00 93.56 297 ALA A N 1
ATOM 2325 C CA . ALA A 1 297 ? -10.795 4.302 15.459 1.00 93.56 297 ALA A CA 1
ATOM 2326 C C . ALA A 1 297 ? -9.399 4.165 14.825 1.00 93.56 297 ALA A C 1
ATOM 2328 O O . ALA A 1 297 ? -9.044 4.966 13.958 1.00 93.56 297 ALA A O 1
ATOM 2329 N N . SER A 1 298 ? -8.648 3.113 15.169 1.00 96.12 298 SER A N 1
ATOM 2330 C CA . SER A 1 298 ? -7.334 2.832 14.579 1.00 96.12 298 SER A CA 1
ATOM 2331 C C . SER A 1 298 ? -7.413 2.528 13.078 1.00 96.12 298 SER A C 1
ATOM 2333 O O . SER A 1 298 ? -6.570 2.977 12.304 1.00 96.12 298 SER A O 1
ATOM 2335 N N . LEU A 1 299 ? -8.449 1.811 12.628 1.00 94.31 299 LEU A N 1
ATOM 2336 C CA . LEU A 1 299 ? -8.673 1.558 11.197 1.00 94.31 299 LEU A CA 1
ATOM 2337 C C . LEU A 1 299 ? -9.114 2.811 10.425 1.00 94.31 299 LEU A C 1
ATOM 2339 O O . LEU A 1 299 ? -8.827 2.923 9.232 1.00 94.31 299 LEU A O 1
ATOM 2343 N N . ALA A 1 300 ? -9.774 3.765 11.083 1.00 91.19 300 ALA A N 1
ATOM 2344 C CA . ALA A 1 300 ? -10.210 5.018 10.467 1.00 91.19 300 ALA A CA 1
ATOM 2345 C C . ALA A 1 300 ? -9.105 6.089 10.399 1.00 91.19 300 ALA A C 1
ATOM 2347 O O . ALA A 1 300 ? -9.168 6.976 9.550 1.00 91.19 300 ALA A O 1
ATOM 2348 N N . ASN A 1 301 ? -8.092 6.023 11.267 1.00 91.25 301 ASN A N 1
ATOM 2349 C CA . ASN A 1 301 ? -7.006 6.999 11.328 1.00 91.25 301 ASN A CA 1
ATOM 2350 C C . ASN A 1 301 ? -5.684 6.402 10.810 1.00 91.25 301 ASN A C 1
ATOM 2352 O O . ASN A 1 301 ? -5.098 5.538 11.455 1.00 91.25 301 ASN A O 1
ATOM 2356 N N . LEU A 1 302 ? -5.179 6.904 9.673 1.00 89.19 302 LEU A N 1
ATOM 2357 C CA . LEU A 1 302 ? -3.910 6.463 9.062 1.00 89.19 302 LEU A CA 1
ATOM 2358 C C . LEU A 1 302 ? -2.685 6.657 9.972 1.00 89.19 302 LEU A C 1
ATOM 2360 O O . LEU A 1 302 ? -1.678 5.975 9.813 1.00 89.19 302 LEU A O 1
ATOM 2364 N N . THR A 1 303 ? -2.774 7.587 10.922 1.00 90.94 303 THR A N 1
ATOM 2365 C CA . THR A 1 303 ? -1.673 7.964 11.821 1.00 90.94 303 THR A CA 1
ATOM 2366 C C . THR A 1 303 ? -1.772 7.335 13.209 1.00 90.94 303 THR A C 1
ATOM 2368 O O . THR A 1 303 ? -0.918 7.587 14.056 1.00 90.94 303 THR A O 1
ATOM 2371 N N . ASP A 1 304 ? -2.803 6.527 13.466 1.00 95.25 304 ASP A N 1
ATOM 2372 C CA . ASP A 1 304 ? -2.981 5.883 14.763 1.00 95.25 304 ASP A CA 1
ATOM 2373 C C . ASP A 1 304 ? -1.873 4.857 15.031 1.00 95.25 304 ASP A C 1
ATOM 2375 O O . ASP A 1 304 ? -1.587 3.993 14.200 1.00 95.25 304 ASP A O 1
ATOM 2379 N N . GLN A 1 305 ? -1.270 4.925 16.219 1.00 95.38 305 GLN A N 1
ATOM 2380 C CA . GLN A 1 305 ? -0.150 4.057 16.591 1.00 95.38 305 GLN A CA 1
ATOM 2381 C C . GLN A 1 305 ? -0.511 2.563 16.596 1.00 95.38 305 GLN A C 1
ATOM 2383 O O . GLN A 1 305 ? 0.364 1.727 16.395 1.00 95.38 305 GLN A O 1
ATOM 2388 N N . HIS A 1 306 ? -1.786 2.213 16.802 1.00 97.12 306 HIS A N 1
ATOM 2389 C CA . HIS A 1 306 ? -2.245 0.825 16.826 1.00 97.12 306 HIS A CA 1
ATOM 2390 C C . HIS A 1 306 ? -2.719 0.328 15.459 1.00 97.12 306 HIS A C 1
ATOM 2392 O O . HIS A 1 306 ? -3.010 -0.860 15.313 1.00 97.12 306 HIS A O 1
ATOM 2398 N N . ARG A 1 307 ? -2.784 1.195 14.438 1.00 97.00 307 ARG A N 1
ATOM 2399 C CA . ARG A 1 307 ? -3.268 0.828 13.100 1.00 97.00 307 ARG A CA 1
ATOM 2400 C C . ARG A 1 307 ? -2.530 -0.381 12.533 1.00 97.00 307 ARG A C 1
ATOM 2402 O O . ARG A 1 307 ? -3.173 -1.273 11.983 1.00 97.00 307 ARG A O 1
ATOM 2409 N N . CYS A 1 308 ? -1.207 -0.429 12.681 1.00 97.69 308 CYS A N 1
ATOM 2410 C CA . CYS A 1 308 ? -0.389 -1.520 12.154 1.00 97.69 308 CYS A CA 1
ATOM 2411 C C . CYS A 1 308 ? -0.752 -2.864 12.798 1.00 97.69 308 CYS A C 1
ATOM 2413 O O . CYS A 1 308 ? -1.111 -3.804 12.092 1.00 97.69 308 CYS A O 1
ATOM 2415 N N . ASP A 1 309 ? -0.768 -2.932 14.133 1.00 98.38 309 ASP A N 1
ATOM 2416 C CA . ASP A 1 309 ? -1.114 -4.153 14.870 1.00 98.38 309 ASP A CA 1
ATOM 2417 C C . ASP A 1 309 ? -2.558 -4.597 14.618 1.00 98.38 309 ASP A C 1
ATOM 2419 O O . ASP A 1 309 ? -2.824 -5.786 14.435 1.00 98.38 309 ASP A O 1
ATOM 2423 N N . VAL A 1 310 ? -3.494 -3.646 14.542 1.00 98.19 310 VAL A N 1
ATOM 2424 C CA . VAL A 1 310 ? -4.893 -3.929 14.200 1.00 98.19 310 VAL A CA 1
ATOM 2425 C C . VAL A 1 310 ? -5.009 -4.492 12.782 1.00 98.19 310 VAL A C 1
ATOM 2427 O O . VAL A 1 310 ? -5.731 -5.467 12.579 1.00 98.19 310 VAL A O 1
ATOM 2430 N N . THR A 1 311 ? -4.281 -3.932 11.813 1.00 98.25 311 THR A N 1
ATOM 2431 C CA . THR A 1 311 ? -4.282 -4.401 10.416 1.00 98.25 311 THR A CA 1
ATOM 2432 C C . THR A 1 311 ? -3.672 -5.800 10.297 1.00 98.25 311 THR A C 1
ATOM 2434 O O . THR A 1 311 ? -4.241 -6.660 9.624 1.00 98.25 311 THR A O 1
ATOM 2437 N N . ILE A 1 312 ? -2.567 -6.065 11.005 1.00 98.62 312 ILE A N 1
ATOM 2438 C CA . ILE A 1 312 ? -1.943 -7.395 11.097 1.00 98.62 312 ILE A CA 1
ATOM 2439 C C . ILE A 1 312 ? -2.945 -8.409 11.656 1.00 98.62 312 ILE A C 1
ATOM 2441 O O . ILE A 1 312 ? -3.224 -9.415 11.005 1.00 98.62 312 ILE A O 1
ATOM 2445 N N . ALA A 1 313 ? -3.535 -8.128 12.822 1.00 98.56 313 ALA A N 1
ATOM 2446 C CA . ALA A 1 313 ? -4.488 -9.028 13.468 1.00 98.56 313 ALA A CA 1
ATOM 2447 C C . ALA A 1 313 ? -5.741 -9.267 12.606 1.00 98.56 313 ALA A C 1
ATOM 2449 O O . ALA A 1 313 ? -6.298 -10.368 12.584 1.00 98.56 313 ALA A O 1
ATOM 2450 N N . LEU A 1 314 ? -6.180 -8.241 11.872 1.00 98.38 314 LEU A N 1
ATOM 2451 C CA . LEU A 1 314 ? -7.308 -8.316 10.951 1.00 98.38 314 LEU A CA 1
ATOM 2452 C C . LEU A 1 314 ? -7.003 -9.242 9.764 1.00 98.38 314 LEU A C 1
ATOM 2454 O O . LEU A 1 314 ? -7.798 -10.141 9.477 1.00 98.38 314 LEU A O 1
ATOM 2458 N N . LEU A 1 315 ? -5.850 -9.076 9.111 1.00 98.38 315 LEU A N 1
ATOM 2459 C CA . LEU A 1 315 ? -5.417 -9.959 8.024 1.00 98.38 315 LEU A CA 1
ATOM 2460 C C . LEU A 1 315 ? -5.202 -11.394 8.510 1.00 98.38 315 LEU A C 1
ATOM 2462 O O . LEU A 1 315 ? -5.655 -12.325 7.851 1.00 98.38 315 LEU A O 1
ATOM 2466 N N . GLU A 1 316 ? -4.586 -11.593 9.677 1.00 98.62 316 GLU A N 1
ATOM 2467 C CA . GLU A 1 316 ? -4.419 -12.921 10.283 1.00 98.62 316 GLU A CA 1
ATOM 2468 C C . GLU A 1 316 ? -5.765 -13.612 10.512 1.00 98.62 316 GLU A C 1
ATOM 2470 O O . GLU A 1 316 ? -5.937 -14.777 10.147 1.00 98.62 316 GLU A O 1
ATOM 2475 N N . ALA A 1 317 ? -6.747 -12.890 11.059 1.00 98.50 317 ALA A N 1
ATOM 2476 C CA . ALA A 1 317 ? -8.091 -13.415 11.247 1.00 98.50 317 ALA A CA 1
ATOM 2477 C C . ALA A 1 317 ? -8.728 -13.805 9.902 1.00 98.50 317 ALA A C 1
ATOM 2479 O O . ALA A 1 317 ? -9.242 -14.918 9.763 1.00 98.50 317 ALA A O 1
ATOM 2480 N N . LEU A 1 318 ? -8.666 -12.927 8.896 1.00 98.12 318 LEU A N 1
ATOM 2481 C CA . LEU A 1 318 ? -9.235 -13.184 7.568 1.00 98.12 318 LEU A CA 1
ATOM 2482 C C . LEU A 1 318 ? -8.588 -14.385 6.874 1.00 98.12 318 LEU A C 1
ATOM 2484 O O . LEU A 1 318 ? -9.289 -15.244 6.337 1.00 98.12 318 LEU A O 1
ATOM 2488 N N . LEU A 1 319 ? -7.265 -14.487 6.947 1.00 98.25 319 LEU A N 1
ATOM 2489 C CA . LEU A 1 319 ? -6.491 -15.567 6.343 1.00 98.25 319 LEU A CA 1
ATOM 2490 C C . LEU A 1 319 ? -6.636 -16.902 7.086 1.00 98.25 319 LEU A C 1
ATOM 2492 O O . LEU A 1 319 ? -6.458 -17.949 6.466 1.00 98.25 319 LEU A O 1
ATOM 2496 N N . ALA A 1 320 ? -7.011 -16.893 8.369 1.00 98.38 320 ALA A N 1
ATOM 2497 C CA . ALA A 1 320 ? -7.344 -18.106 9.119 1.00 98.38 320 ALA A CA 1
ATOM 2498 C C . ALA A 1 320 ? -8.685 -18.733 8.690 1.00 98.38 320 ALA A C 1
ATOM 2500 O O . ALA A 1 320 ? -8.927 -19.914 8.946 1.00 98.38 320 ALA A O 1
ATOM 2501 N N . ARG A 1 321 ? -9.567 -17.960 8.038 1.00 98.19 321 ARG A N 1
ATOM 2502 C CA . ARG A 1 321 ? -10.869 -18.417 7.516 1.00 98.19 321 ARG A CA 1
ATOM 2503 C C . ARG A 1 321 ? -11.087 -17.925 6.080 1.00 98.19 321 ARG A C 1
ATOM 2505 O O . ARG A 1 321 ? -12.033 -17.178 5.813 1.00 98.19 321 ARG A O 1
ATOM 2512 N N . PRO A 1 322 ? -10.240 -18.346 5.126 1.00 97.75 322 PRO A N 1
ATOM 2513 C CA . PRO A 1 322 ? -10.197 -17.757 3.792 1.00 97.75 322 PRO A CA 1
ATOM 2514 C C . PRO A 1 322 ? -11.496 -17.955 3.002 1.00 97.75 322 PRO A C 1
ATOM 2516 O O . PRO A 1 322 ? -11.805 -17.149 2.132 1.00 97.75 322 PRO A O 1
ATOM 2519 N N . GLN A 1 323 ? -12.289 -18.989 3.293 1.00 97.38 323 GLN A N 1
ATOM 2520 C CA . GLN A 1 323 ? -13.604 -19.216 2.684 1.00 97.38 323 GLN A CA 1
ATOM 2521 C C . GLN A 1 323 ? -14.686 -18.247 3.188 1.00 97.38 323 GLN A C 1
ATOM 2523 O O . GLN A 1 323 ? -15.619 -17.950 2.451 1.00 97.38 323 GLN A O 1
ATOM 2528 N N . ASP A 1 324 ? -14.530 -17.715 4.402 1.00 97.31 324 ASP A N 1
ATOM 2529 C CA . ASP A 1 324 ? -15.507 -16.825 5.042 1.00 97.31 324 ASP A CA 1
ATOM 2530 C C . ASP A 1 324 ? -15.129 -15.341 4.906 1.00 97.31 324 ASP A C 1
ATOM 2532 O O . ASP A 1 324 ? -15.951 -14.465 5.175 1.00 97.31 324 ASP A O 1
ATOM 2536 N N . ALA A 1 325 ? -13.890 -15.038 4.503 1.00 96.69 325 ALA A N 1
ATOM 2537 C CA . ALA A 1 325 ? -13.398 -13.675 4.318 1.00 96.69 325 ALA A CA 1
ATOM 2538 C C . ALA A 1 325 ? -14.118 -12.976 3.142 1.00 96.69 325 ALA A C 1
ATOM 2540 O O . ALA A 1 325 ? -14.003 -13.428 1.997 1.00 96.69 325 ALA A O 1
ATOM 2541 N N . PRO A 1 326 ? -14.863 -11.877 3.352 1.00 95.81 326 PRO A N 1
ATOM 2542 C CA . PRO A 1 326 ? -15.498 -11.160 2.248 1.00 95.81 326 PRO A CA 1
ATOM 2543 C C . PRO A 1 326 ? -14.443 -10.538 1.326 1.00 95.81 326 PRO A C 1
ATOM 2545 O O . PRO A 1 326 ? -13.554 -9.839 1.807 1.00 95.81 326 PRO A O 1
ATOM 2548 N N . SER A 1 327 ? -14.552 -10.725 0.004 1.00 94.19 327 SER A N 1
ATOM 2549 C CA . SER A 1 327 ? -13.589 -10.129 -0.942 1.00 94.19 327 SER A CA 1
ATOM 2550 C C . SER A 1 327 ? -13.556 -8.602 -0.835 1.00 94.19 327 SER A C 1
ATOM 2552 O O . SER A 1 327 ? -12.488 -8.010 -0.880 1.00 94.19 327 SER A O 1
ATOM 2554 N N . SER A 1 328 ? -14.710 -7.969 -0.594 1.00 92.06 328 SER A N 1
ATOM 2555 C CA . SER A 1 328 ? -14.798 -6.521 -0.367 1.00 92.06 328 SER A CA 1
ATOM 2556 C C . SER A 1 328 ? -13.951 -6.055 0.819 1.00 92.06 328 SER A C 1
ATOM 2558 O O . SER A 1 328 ? -13.403 -4.963 0.784 1.00 92.06 328 SER A O 1
ATOM 2560 N N . LEU A 1 329 ? -13.838 -6.880 1.866 1.00 93.44 329 LEU A N 1
ATOM 2561 C CA . LEU A 1 329 ? -13.038 -6.545 3.037 1.00 93.44 329 LEU A CA 1
ATOM 2562 C C . LEU A 1 329 ? -11.542 -6.700 2.735 1.00 93.44 329 LEU A C 1
ATOM 2564 O O . LEU A 1 329 ? -10.778 -5.797 3.050 1.00 93.44 329 LEU A O 1
ATOM 2568 N N . LEU A 1 330 ? -11.144 -7.777 2.048 1.00 95.06 330 LEU A N 1
ATOM 2569 C CA . LEU A 1 330 ? -9.761 -7.972 1.582 1.00 95.06 330 LEU A CA 1
ATOM 2570 C C . LEU A 1 330 ? -9.296 -6.855 0.627 1.00 95.06 330 LEU A C 1
ATOM 2572 O O . LEU A 1 330 ? -8.127 -6.497 0.633 1.00 95.06 330 LEU A O 1
ATOM 2576 N N . VAL A 1 331 ? -10.207 -6.279 -0.166 1.00 92.88 331 VAL A N 1
ATOM 2577 C CA . VAL A 1 331 ? -9.932 -5.105 -1.017 1.00 92.88 331 VAL A CA 1
ATOM 2578 C C . VAL A 1 331 ? -9.790 -3.813 -0.202 1.00 92.88 331 VAL A C 1
ATOM 2580 O O . VAL A 1 331 ? -9.133 -2.888 -0.652 1.00 92.88 331 VAL A O 1
ATOM 2583 N N . SER A 1 332 ? -10.406 -3.706 0.975 1.00 89.88 332 SER A N 1
ATOM 2584 C CA . SER A 1 332 ? -10.440 -2.448 1.742 1.00 89.88 332 SER A CA 1
ATOM 2585 C C . SER A 1 332 ? -9.323 -2.283 2.778 1.00 89.88 332 SER A C 1
ATOM 2587 O O . SER A 1 332 ? -9.168 -1.189 3.319 1.00 89.88 332 SER A O 1
ATOM 2589 N N . ILE A 1 333 ? -8.595 -3.361 3.080 1.00 89.38 333 ILE A N 1
ATOM 2590 C CA . ILE A 1 333 ? -7.500 -3.404 4.064 1.00 89.38 333 ILE A CA 1
ATOM 2591 C C . ILE A 1 333 ? -6.173 -3.115 3.373 1.00 89.38 333 ILE A C 1
ATOM 2593 O O . ILE A 1 333 ? -5.365 -2.320 3.893 1.00 89.38 333 ILE A O 1
#

Sequence (333 aa):
MGLWRRPWPWRELGIDATTDTQAIREAYARKVTSLGLSTSTTSFSRLNEARDAALSIAASGITGTVGEPQEPEAHPTANGSRIERLFGRLEIWRLWIVTLALVALLLMKLLGVVTNFFDEPEDDGRRVVSKDYTWNGARVDEVVPALFGESFTYERLKRANPAFAEELISGIGDEYGDTDLENARSFLRSTMMNSRAFLPRTELLQLSRLQLSWLRAAREEGGTACREVTGHSYFDGVPMLDKAALSEEQAIAREWIASIDFVPKGVDNPEPQRALPTWTMAAVQRSTGLDPIAINASLANLTDQHRCDVTIALLEALLARPQDAPSSLLVSI

Foldseek 3Di:
DDLVPAAAPCSLLSHHQDLPLVSLVVSLVVNVVVCDPPDDPVNVVSSVVRSQVSNVCSVVVHSDHDDRDDDPDDDDDDDDDDDDDDDPDPPVVVVVVVVVVVVVVVVCVVVVVPPDPPDPPDPPPPPPPPPPQVQDLVLQQVQQCQQQNPVGGLVNLCVLAVVVSVVLSVQLGPPDPPCSNLSSLLSLQLLLLLQLVVDDLVLLLLNLVLLLQQLVQQVVVDQPSLLCSLVSRSPRHRGDGDPVSSVSSSNSSVVCSNPGDSPRPPPDPQDPDDDDDPQLQVQLCVQQVDDSVVLVVLNVDSRDRCVSSSSSSSSVSCSVCVVPRDSSNSSSD

Organism: NCBI:txid2782568

pLDDT: mean 83.62, std 17.22, range [32.16, 98.62]